Protein AF-A0A8T1EL19-F1 (afdb_monomer_lite)

Organism: NCBI:txid29920

Sequence (335 aa):
MSQREFERKMEEHIEEMRVTQTIAYFSRTVELCFTDCVHAFRSKKLDDKETSCVNNCAEKFLRHTMRSSETEGLLQEVRERWQEGWDVIAEVHNAQFPGHKRSAGSLKRKFAKLYRTKIDSTTKEKHARAAALAKKVREEMRGQRRGLAASARALGEDLVSDADPGVSVHEVHADLNDVEMITAQPGTHPQTLPEATVTASEHELRQTLTQSVPMTQDTSDAWQAAIGRWPVASEPLRRMRAQIESGDATSSQDLAQTVLLVLLESQHQRDLERDQEREERRLERQRWQEEMREQRRRHEQERMEDRRRNEQFMQVMTTLVAQIAAGQQQRVGLN

Radius of gyration: 36.52 Å; chains: 1; bounding box: 78×73×123 Å

Structure (mmCIF, N/CA/C/O backbone):
data_AF-A0A8T1EL19-F1
#
_entry.id   AF-A0A8T1EL19-F1
#
loop_
_atom_site.group_PDB
_atom_site.id
_atom_site.type_symbol
_atom_site.label_atom_id
_atom_site.label_alt_id
_atom_site.label_comp_id
_atom_site.label_asym_id
_atom_site.label_entity_id
_atom_site.label_seq_id
_atom_site.pdbx_PDB_ins_code
_atom_site.Cartn_x
_atom_site.Cartn_y
_atom_site.Cartn_z
_atom_site.occupancy
_atom_site.B_iso_or_equiv
_atom_site.auth_seq_id
_atom_site.auth_comp_id
_atom_site.auth_asym_id
_atom_site.auth_atom_id
_atom_site.pdbx_PDB_model_num
ATOM 1 N N . MET A 1 1 ? 29.966 -0.059 5.834 1.00 53.53 1 MET A N 1
ATOM 2 C CA . MET A 1 1 ? 28.897 -0.374 6.803 1.00 53.53 1 MET A CA 1
ATOM 3 C C . MET A 1 1 ? 29.133 -1.776 7.313 1.00 53.53 1 MET A C 1
ATOM 5 O O . MET A 1 1 ? 29.288 -2.678 6.498 1.00 53.53 1 MET A O 1
ATOM 9 N N . SER A 1 2 ? 29.227 -1.944 8.628 1.00 77.00 2 SER A N 1
ATOM 10 C CA . SER A 1 2 ? 29.331 -3.265 9.255 1.00 77.00 2 SER A CA 1
ATOM 11 C C . SER A 1 2 ? 27.973 -3.976 9.204 1.00 77.00 2 SER A C 1
ATOM 13 O O . SER A 1 2 ? 26.937 -3.321 9.310 1.00 77.00 2 SER A O 1
ATOM 15 N N . GLN A 1 3 ? 27.951 -5.304 9.070 1.00 71.44 3 GLN A N 1
ATOM 16 C CA . GLN A 1 3 ? 26.722 -6.116 9.032 1.00 71.44 3 GLN A CA 1
ATOM 17 C C . GLN A 1 3 ? 25.786 -5.820 10.222 1.00 71.44 3 GLN A C 1
ATOM 19 O O . GLN A 1 3 ? 24.577 -5.708 10.052 1.00 71.44 3 GLN A O 1
ATOM 24 N N . ARG A 1 4 ? 26.361 -5.535 11.397 1.00 78.25 4 ARG A N 1
ATOM 25 C CA . ARG A 1 4 ? 25.627 -5.145 12.614 1.00 78.25 4 ARG A CA 1
ATOM 26 C C . ARG A 1 4 ? 24.976 -3.761 12.534 1.00 78.25 4 ARG A C 1
ATOM 28 O O . ARG A 1 4 ? 23.941 -3.528 13.147 1.00 78.25 4 ARG A O 1
ATOM 35 N N . GLU A 1 5 ? 25.587 -2.820 11.813 1.00 77.69 5 GLU A N 1
ATOM 36 C CA . GLU A 1 5 ? 25.000 -1.489 11.599 1.00 77.69 5 GLU A CA 1
ATOM 37 C C . GLU A 1 5 ? 23.813 -1.568 10.639 1.00 77.69 5 GLU A C 1
ATOM 39 O O . GLU A 1 5 ? 22.839 -0.844 10.816 1.00 77.69 5 GLU A O 1
ATOM 44 N N . PHE A 1 6 ? 23.886 -2.456 9.642 1.00 78.56 6 PHE A N 1
ATOM 45 C CA . PHE A 1 6 ? 22.776 -2.728 8.734 1.00 78.56 6 PHE A CA 1
ATOM 46 C C . PHE A 1 6 ? 21.606 -3.395 9.465 1.00 78.56 6 PHE A C 1
ATOM 48 O O . PHE A 1 6 ? 20.481 -2.926 9.339 1.00 78.56 6 PHE A O 1
ATOM 55 N N . GLU A 1 7 ? 21.871 -4.418 10.284 1.00 71.44 7 GLU A N 1
ATOM 56 C CA . GLU A 1 7 ? 20.851 -5.090 11.104 1.00 71.44 7 GLU A CA 1
ATOM 57 C C . GLU A 1 7 ? 20.141 -4.114 12.049 1.00 71.44 7 GLU A C 1
ATOM 59 O O . GLU A 1 7 ? 18.915 -4.065 12.060 1.00 71.44 7 GLU A O 1
ATOM 64 N N . ARG A 1 8 ? 20.893 -3.263 12.761 1.00 78.81 8 ARG A N 1
ATOM 65 C CA . ARG A 1 8 ? 20.311 -2.255 13.659 1.00 78.81 8 ARG A CA 1
ATOM 66 C C . ARG A 1 8 ? 19.452 -1.234 12.911 1.00 78.81 8 ARG A C 1
ATOM 68 O O . ARG A 1 8 ? 18.351 -0.927 13.352 1.00 78.81 8 ARG A O 1
ATOM 75 N N . LYS A 1 9 ? 19.937 -0.717 11.775 1.00 72.50 9 LYS A N 1
ATOM 76 C CA . LYS A 1 9 ? 19.164 0.221 10.941 1.00 72.50 9 LYS A CA 1
ATOM 77 C C . LYS A 1 9 ? 17.909 -0.430 10.364 1.00 72.50 9 LYS A C 1
ATOM 79 O O . LYS A 1 9 ? 16.887 0.230 10.229 1.00 72.50 9 LYS A O 1
ATOM 84 N N . MET A 1 10 ? 17.984 -1.713 10.017 1.00 71.00 10 MET A N 1
ATOM 85 C CA . MET A 1 10 ? 16.838 -2.472 9.529 1.00 71.00 10 MET A CA 1
ATOM 86 C C . MET A 1 10 ? 15.801 -2.683 10.636 1.00 71.00 10 MET A C 1
ATOM 88 O O . MET A 1 10 ? 14.616 -2.501 10.383 1.00 71.00 10 MET A O 1
ATOM 92 N N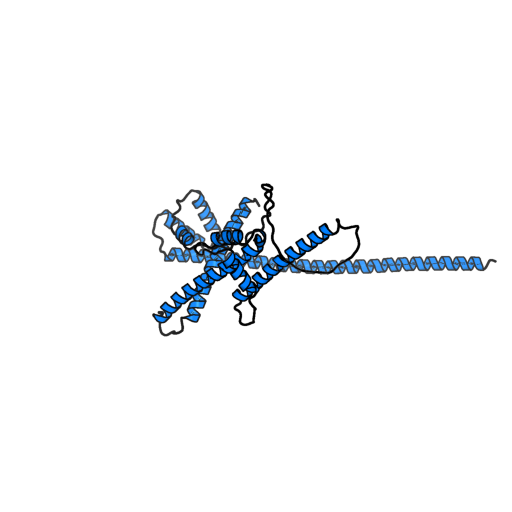 . GLU A 1 11 ? 16.227 -3.011 11.856 1.00 74.56 11 GLU A N 1
ATOM 93 C CA . GLU A 1 11 ? 15.343 -3.150 13.018 1.00 74.56 11 GLU A CA 1
ATOM 94 C C . GLU A 1 11 ? 14.651 -1.825 13.373 1.00 74.56 11 GLU A C 1
ATOM 96 O O . GLU A 1 11 ? 13.431 -1.793 13.529 1.00 74.56 11 GLU A O 1
ATOM 101 N N . GLU A 1 12 ? 15.400 -0.721 13.392 1.00 77.31 12 GLU A N 1
ATOM 102 C CA . GLU A 1 12 ? 14.859 0.627 13.608 1.00 77.31 12 GLU A CA 1
ATOM 103 C C . GLU A 1 12 ? 13.828 1.002 12.532 1.00 77.31 12 GLU A C 1
ATOM 105 O O . GLU A 1 12 ? 12.731 1.461 12.848 1.00 77.31 12 GLU A O 1
ATOM 110 N N . HIS A 1 13 ? 14.131 0.724 11.261 1.00 67.69 13 HIS A N 1
ATOM 111 C CA . HIS A 1 13 ? 13.205 0.966 10.156 1.00 67.69 13 HIS A CA 1
ATOM 112 C C . HIS A 1 13 ? 11.950 0.080 10.236 1.00 67.69 13 HIS A C 1
ATOM 114 O O . HIS A 1 13 ? 10.847 0.526 9.915 1.00 67.69 13 HIS A O 1
ATOM 120 N N . ILE A 1 14 ? 12.080 -1.181 10.664 1.00 67.88 14 ILE A N 1
ATOM 121 C CA . ILE A 1 14 ? 10.927 -2.063 10.892 1.00 67.88 14 ILE A CA 1
ATOM 122 C C . ILE A 1 14 ? 10.039 -1.479 11.993 1.00 67.88 14 ILE A C 1
ATOM 124 O O . ILE A 1 14 ? 8.820 -1.449 11.827 1.00 67.88 14 ILE A O 1
ATOM 128 N N . GLU A 1 15 ? 10.618 -0.977 13.081 1.00 74.88 15 GLU A N 1
ATOM 129 C CA . GLU A 1 15 ? 9.855 -0.383 14.179 1.00 74.88 15 GLU A CA 1
ATOM 130 C C . GLU A 1 15 ? 9.160 0.923 13.768 1.00 74.88 15 GLU A C 1
ATOM 132 O O . GLU A 1 15 ? 7.972 1.114 14.039 1.00 74.88 15 GLU A O 1
ATOM 137 N N . GLU A 1 16 ? 9.834 1.787 13.008 1.00 70.94 16 GLU A N 1
ATOM 138 C CA . GLU A 1 16 ? 9.213 2.987 12.437 1.00 70.94 16 GLU A CA 1
ATOM 139 C C . GLU A 1 16 ? 8.022 2.630 11.529 1.00 70.94 16 GLU A C 1
ATOM 141 O O . GLU A 1 16 ? 6.944 3.238 11.612 1.00 70.94 16 GLU A O 1
ATOM 146 N N . MET A 1 17 ? 8.180 1.594 10.700 1.00 66.62 17 MET A N 1
ATOM 147 C CA . MET A 1 17 ? 7.109 1.083 9.847 1.00 66.62 17 MET A CA 1
ATOM 148 C C . MET A 1 17 ? 5.937 0.528 10.667 1.00 66.62 17 MET A C 1
ATOM 150 O O . MET A 1 17 ? 4.782 0.805 10.327 1.00 66.62 17 MET A O 1
ATOM 154 N N . ARG A 1 18 ? 6.198 -0.189 11.768 1.00 68.50 18 ARG A N 1
ATOM 155 C CA . ARG A 1 18 ? 5.165 -0.693 12.696 1.00 68.50 18 ARG A CA 1
ATOM 156 C C . ARG A 1 18 ? 4.330 0.438 13.286 1.00 68.50 18 ARG A C 1
ATOM 158 O O . ARG A 1 18 ? 3.096 0.382 13.255 1.00 68.50 18 ARG A O 1
ATOM 165 N N . VAL A 1 19 ? 4.990 1.477 13.795 1.00 75.75 19 VAL A N 1
ATOM 166 C CA . VAL A 1 19 ? 4.322 2.643 14.391 1.00 75.75 19 VAL A CA 1
ATOM 167 C C . VAL A 1 19 ? 3.492 3.377 13.340 1.00 75.75 19 VAL A C 1
ATOM 169 O O . VAL A 1 19 ? 2.311 3.654 13.557 1.00 75.75 19 VAL A O 1
ATOM 172 N N . THR A 1 20 ? 4.067 3.622 12.163 1.00 69.31 20 THR A N 1
ATOM 173 C CA . THR A 1 20 ? 3.383 4.321 11.065 1.00 69.31 20 THR A CA 1
ATOM 174 C C . THR A 1 20 ? 2.140 3.567 10.591 1.00 69.31 20 THR A C 1
ATOM 176 O O . THR A 1 20 ? 1.073 4.166 10.430 1.00 69.31 20 THR A O 1
ATOM 179 N N . GLN A 1 21 ? 2.236 2.245 10.419 1.00 69.69 21 GLN A N 1
ATOM 180 C CA . GLN A 1 21 ? 1.089 1.408 10.053 1.00 69.69 21 GLN A CA 1
ATOM 181 C C . GLN A 1 21 ? -0.002 1.426 11.125 1.00 69.69 21 GLN A C 1
ATOM 183 O O . GLN A 1 21 ? -1.189 1.496 10.798 1.00 69.69 21 GLN A O 1
ATOM 188 N N . THR A 1 22 ? 0.391 1.416 12.398 1.00 75.38 22 THR A N 1
ATOM 189 C CA . THR A 1 22 ? -0.533 1.480 13.532 1.00 75.38 22 THR A CA 1
ATOM 190 C C . THR A 1 22 ? -1.299 2.805 13.549 1.00 75.38 22 THR A C 1
ATOM 192 O O . THR A 1 22 ? -2.524 2.807 13.672 1.00 75.38 22 THR A O 1
ATOM 195 N N . ILE A 1 23 ? -0.619 3.935 13.337 1.00 78.12 23 ILE A N 1
ATOM 196 C CA . ILE A 1 23 ? -1.270 5.253 13.256 1.00 78.12 23 ILE A CA 1
ATOM 197 C C . ILE A 1 23 ? -2.250 5.297 12.079 1.00 78.12 23 ILE A C 1
ATOM 199 O O . ILE A 1 23 ? -3.412 5.658 12.263 1.00 78.12 23 ILE A O 1
ATOM 203 N N . ALA A 1 24 ? -1.825 4.863 10.889 1.00 77.31 24 ALA A N 1
ATOM 204 C CA . ALA A 1 24 ? -2.691 4.827 9.710 1.00 77.31 24 ALA A CA 1
ATOM 205 C C . ALA A 1 24 ? -3.932 3.941 9.927 1.00 77.31 24 ALA A C 1
ATOM 207 O O . ALA A 1 24 ? -5.037 4.280 9.491 1.00 77.31 24 ALA A O 1
ATOM 208 N N . TYR A 1 25 ? -3.764 2.821 10.632 1.00 78.94 25 TYR A N 1
ATOM 209 C CA . TYR A 1 25 ? -4.850 1.936 11.032 1.00 78.94 25 TYR A CA 1
ATOM 210 C C . TYR A 1 25 ? -5.866 2.649 11.942 1.00 78.94 25 TYR A C 1
ATOM 212 O O . TYR A 1 25 ? -7.073 2.605 11.669 1.00 78.94 25 TYR A O 1
ATOM 220 N N . PHE A 1 26 ? -5.400 3.346 12.982 1.00 81.75 26 PHE A N 1
ATOM 221 C CA . PHE A 1 26 ? -6.270 4.101 13.886 1.00 81.75 26 PHE A CA 1
ATOM 222 C C . PHE A 1 26 ? -7.005 5.229 13.162 1.00 81.75 26 PHE A C 1
ATOM 224 O O . PHE A 1 26 ? -8.231 5.303 13.254 1.00 81.75 26 PHE A O 1
ATOM 231 N N . SER A 1 27 ? -6.292 6.049 12.383 1.00 85.19 27 SER A N 1
ATOM 232 C CA . SER A 1 27 ? -6.887 7.154 11.621 1.00 85.19 27 SER A CA 1
ATOM 233 C C . SER A 1 27 ? -8.001 6.669 10.698 1.00 85.19 27 SER A C 1
ATOM 235 O O . SER A 1 27 ? -9.097 7.225 10.708 1.00 85.19 27 SER A O 1
ATOM 237 N N . ARG A 1 28 ? -7.767 5.571 9.968 1.00 85.50 28 ARG A N 1
ATOM 238 C CA . ARG A 1 28 ? -8.773 4.997 9.069 1.00 85.50 28 ARG A CA 1
ATOM 239 C C . ARG A 1 28 ? -9.992 4.450 9.808 1.00 85.50 28 ARG A C 1
ATOM 241 O O . ARG A 1 28 ? -11.106 4.551 9.302 1.00 85.50 28 ARG A O 1
ATOM 248 N N . THR A 1 29 ? -9.784 3.838 10.973 1.00 83.25 29 THR A N 1
ATOM 249 C CA . THR A 1 29 ? -10.884 3.314 11.796 1.00 83.25 29 THR A CA 1
ATOM 250 C C . THR A 1 29 ? -11.774 4.454 12.278 1.00 83.25 29 THR A C 1
ATOM 252 O O . THR A 1 29 ? -12.994 4.371 12.164 1.00 83.25 29 THR A O 1
ATOM 255 N N . VAL A 1 30 ? -11.158 5.529 12.780 1.00 91.19 30 VAL A N 1
ATOM 256 C CA . VAL A 1 30 ? -11.869 6.715 13.269 1.00 91.19 30 VAL A CA 1
ATOM 257 C C . VAL A 1 30 ? -12.650 7.378 12.141 1.00 91.19 30 VAL A C 1
ATOM 259 O O . VAL A 1 30 ? -13.836 7.632 12.317 1.00 91.19 30 VAL A O 1
ATOM 262 N N . GLU A 1 31 ? -12.024 7.604 10.983 1.00 92.62 31 GLU A N 1
ATOM 263 C CA . GLU A 1 31 ? -12.684 8.205 9.819 1.00 92.62 31 GLU A CA 1
ATOM 264 C C . GLU A 1 31 ? -13.902 7.383 9.380 1.00 92.62 31 GLU A C 1
ATOM 266 O O . GLU A 1 31 ? -15.009 7.912 9.317 1.00 92.62 31 GLU A O 1
ATOM 271 N N . LEU A 1 32 ? -13.723 6.073 9.167 1.00 90.88 32 LEU A N 1
ATOM 272 C CA . LEU A 1 32 ? -14.801 5.180 8.740 1.00 90.88 32 LEU A CA 1
ATOM 273 C C . LEU A 1 32 ? -15.965 5.181 9.736 1.00 90.88 32 LEU A C 1
ATOM 275 O O . LEU A 1 32 ? -17.116 5.355 9.345 1.00 90.88 32 LEU A O 1
ATOM 279 N N . CYS A 1 33 ? -15.674 4.989 11.024 1.00 91.19 33 CYS A N 1
ATOM 280 C CA . CYS A 1 33 ? -16.724 4.887 12.029 1.00 91.19 33 CYS A CA 1
ATOM 281 C C . CYS A 1 33 ? -17.399 6.227 12.304 1.00 91.19 33 CYS A C 1
ATOM 283 O O . CYS A 1 33 ? -18.589 6.248 12.599 1.00 91.19 33 CYS A O 1
ATOM 285 N N . PHE A 1 34 ? -16.686 7.342 12.172 1.00 95.56 34 PHE A N 1
ATOM 286 C CA . PHE A 1 34 ? -17.301 8.657 12.257 1.00 95.56 34 PHE A CA 1
ATOM 287 C C . PHE A 1 34 ? -18.259 8.893 11.083 1.00 95.56 34 PHE A C 1
ATOM 289 O O . PHE A 1 34 ? -19.414 9.240 11.311 1.00 95.56 34 PHE A O 1
ATOM 296 N N . THR A 1 35 ? -17.822 8.637 9.844 1.00 95.44 35 THR A N 1
ATOM 297 C CA . THR A 1 35 ? -18.654 8.818 8.643 1.00 95.44 35 THR A CA 1
ATOM 298 C C . THR A 1 35 ? -19.889 7.919 8.636 1.00 95.44 35 THR A C 1
ATOM 300 O O . THR A 1 35 ? -20.957 8.378 8.239 1.00 95.44 35 THR A O 1
ATOM 303 N N . ASP A 1 36 ? -19.764 6.668 9.086 1.00 94.94 36 ASP A N 1
ATOM 304 C CA . ASP A 1 36 ? -20.853 5.685 9.031 1.00 94.94 36 ASP A CA 1
ATOM 305 C C . ASP A 1 36 ? -21.828 5.768 10.218 1.00 94.94 36 ASP A C 1
ATOM 307 O O . ASP A 1 36 ? -22.955 5.289 10.100 1.00 94.94 36 ASP A O 1
ATOM 311 N N . CYS A 1 37 ? -21.412 6.321 11.365 1.00 95.69 37 CYS A N 1
ATOM 312 C CA . CYS A 1 37 ? -22.218 6.293 12.591 1.00 95.69 37 CYS A CA 1
ATOM 313 C C . CYS A 1 37 ? -22.619 7.664 13.138 1.00 95.69 37 CYS A C 1
ATOM 315 O O . CYS A 1 37 ? -23.606 7.728 13.871 1.00 95.69 37 CYS A O 1
ATOM 317 N N . VAL A 1 38 ? -21.873 8.735 12.848 1.00 95.00 38 VAL A N 1
ATOM 318 C CA . VAL A 1 38 ? -22.147 10.070 13.395 1.00 95.00 38 VAL A CA 1
ATOM 319 C C . VAL A 1 38 ? -22.841 10.908 12.334 1.00 95.00 38 VAL A C 1
ATOM 321 O O . VAL A 1 38 ? -22.249 11.322 11.337 1.00 95.00 38 VAL A O 1
ATOM 324 N N . HIS A 1 39 ? -24.129 11.156 12.549 1.00 92.31 39 HIS A N 1
ATOM 325 C CA . HIS A 1 39 ? -24.964 11.885 11.593 1.00 92.31 39 HIS A CA 1
ATOM 326 C C . HIS A 1 39 ? -25.692 13.071 12.236 1.00 92.31 39 HIS A C 1
ATOM 328 O O . HIS A 1 39 ? -26.146 13.970 11.522 1.00 92.31 39 HIS A O 1
ATOM 334 N N . ALA A 1 40 ? -25.824 13.099 13.569 1.00 88.88 40 ALA A N 1
ATOM 335 C CA . ALA A 1 40 ? -26.616 14.097 14.276 1.00 88.88 40 ALA A CA 1
ATOM 336 C C . ALA A 1 40 ? -25.741 15.141 14.990 1.00 88.88 40 ALA A C 1
ATOM 338 O O . ALA A 1 40 ? -25.346 14.990 16.139 1.00 88.88 40 ALA A O 1
ATOM 339 N N . PHE A 1 41 ? -25.537 16.297 14.358 1.00 91.88 41 PHE A N 1
ATOM 340 C CA . PHE A 1 41 ? -24.759 17.407 14.933 1.00 91.88 41 PHE A CA 1
ATOM 341 C C . PHE A 1 41 ? -25.591 18.322 15.845 1.00 91.88 41 PHE A C 1
ATOM 343 O O . PHE A 1 41 ? -25.585 19.544 15.703 1.00 91.88 41 PHE A O 1
ATOM 350 N N . ARG A 1 42 ? -26.366 17.736 16.765 1.00 91.12 42 ARG A N 1
ATOM 351 C CA . ARG A 1 42 ? -27.236 18.488 17.694 1.00 91.12 42 ARG A CA 1
ATOM 352 C C . ARG A 1 42 ? -26.567 18.785 19.034 1.00 91.12 42 ARG A C 1
ATOM 354 O O . ARG A 1 42 ? -27.002 19.686 19.745 1.00 91.12 42 ARG A O 1
ATOM 361 N N . SER A 1 43 ? -25.528 18.034 19.387 1.00 91.12 43 SER A N 1
ATOM 362 C CA . SER A 1 43 ? -24.847 18.125 20.675 1.00 91.12 43 SER A CA 1
ATOM 363 C C . SER A 1 43 ? -23.337 17.909 20.508 1.00 91.12 43 SER A C 1
ATOM 365 O O . SER A 1 43 ? -22.881 17.386 19.496 1.00 91.12 43 SER A O 1
ATOM 367 N N . LYS A 1 44 ? -22.545 18.332 21.503 1.00 92.44 44 LYS A N 1
ATOM 368 C CA . LYS A 1 44 ? -21.090 18.074 21.553 1.00 92.44 44 LYS A CA 1
ATOM 369 C C . LYS A 1 44 ? -20.746 16.660 22.046 1.00 92.44 44 LYS A C 1
ATOM 371 O O . LYS A 1 44 ? -19.571 16.326 22.157 1.00 92.44 44 LYS A O 1
ATOM 376 N N . LYS A 1 45 ? -21.752 15.869 22.417 1.00 91.88 45 LYS A N 1
ATOM 377 C CA . LYS A 1 45 ? -21.629 14.490 22.892 1.00 91.88 45 LYS A CA 1
ATOM 378 C C . LYS A 1 45 ? -22.311 13.561 21.893 1.00 91.88 45 LYS A C 1
ATOM 380 O O . LYS A 1 45 ? -23.293 13.954 21.267 1.00 91.88 45 LYS A O 1
ATOM 385 N N . LEU A 1 46 ? -21.790 12.346 21.780 1.00 90.94 46 LEU A N 1
ATOM 386 C CA . LEU A 1 46 ? -22.435 11.293 21.006 1.00 90.94 46 LEU A CA 1
ATOM 387 C C . LEU A 1 46 ? -23.688 10.815 21.735 1.00 90.94 46 LEU A C 1
ATOM 389 O O . LEU A 1 46 ? -23.671 10.658 22.959 1.00 90.94 46 LEU A O 1
ATOM 393 N N . ASP A 1 47 ? -24.745 10.551 20.975 1.00 92.88 47 ASP A N 1
ATOM 394 C CA . ASP A 1 47 ? -25.928 9.877 21.505 1.00 92.88 47 ASP A CA 1
ATOM 395 C C . ASP A 1 47 ? -25.614 8.393 21.791 1.00 92.88 47 ASP A C 1
ATOM 397 O O . ASP A 1 47 ? -24.691 7.805 21.216 1.00 92.88 47 ASP A O 1
ATOM 401 N N . ASP A 1 48 ? -26.412 7.731 22.634 1.00 95.19 48 ASP A N 1
ATOM 402 C CA . ASP A 1 48 ? -26.210 6.308 22.973 1.00 95.19 48 ASP A CA 1
ATOM 403 C C . ASP A 1 48 ? -26.232 5.398 21.731 1.00 95.19 48 ASP A C 1
ATOM 405 O O . ASP A 1 48 ? -25.489 4.417 21.636 1.00 95.19 48 ASP A O 1
ATOM 409 N N . LYS A 1 49 ? -27.058 5.750 20.736 1.00 94.38 49 LYS A N 1
ATOM 410 C CA . LYS A 1 49 ? -27.141 5.035 19.453 1.00 94.38 49 LYS A CA 1
ATOM 411 C C . LYS A 1 49 ? -25.865 5.190 18.627 1.00 94.38 49 LYS A C 1
ATOM 413 O O . LYS A 1 49 ? -25.375 4.198 18.090 1.00 94.38 49 LYS A O 1
ATOM 418 N N . GLU A 1 50 ? -25.325 6.406 18.545 1.00 93.88 50 GLU A N 1
ATOM 419 C CA . GLU A 1 50 ? -24.074 6.686 17.830 1.00 93.88 50 GLU A CA 1
ATOM 420 C C . GLU A 1 50 ? -22.902 5.990 18.534 1.00 93.88 50 GLU A C 1
ATOM 422 O O . GLU A 1 50 ? -22.106 5.317 17.885 1.00 93.88 50 GLU A O 1
ATOM 427 N N . THR A 1 51 ? -22.865 6.033 19.870 1.00 94.69 51 THR A N 1
ATOM 428 C CA . THR A 1 51 ? -21.860 5.338 20.691 1.00 94.69 51 THR A CA 1
ATOM 429 C C . THR A 1 51 ? -21.880 3.824 20.454 1.00 94.69 51 THR A C 1
ATOM 431 O O . THR A 1 51 ? -20.839 3.213 20.203 1.00 94.69 51 THR A O 1
ATOM 434 N N . SER A 1 52 ? -23.063 3.199 20.473 1.00 96.56 52 SER A N 1
ATOM 435 C CA . SER A 1 52 ? -23.205 1.769 20.167 1.00 96.56 52 SER A CA 1
ATOM 436 C C . SER A 1 52 ? -22.782 1.439 18.728 1.00 96.56 52 SER A C 1
ATOM 438 O O . SER A 1 52 ? -22.091 0.443 18.500 1.00 96.56 52 SER A O 1
ATOM 440 N N . CYS A 1 53 ? -23.135 2.288 17.756 1.00 96.56 53 CYS A N 1
ATOM 441 C CA . CYS A 1 53 ? -22.725 2.118 16.362 1.00 96.56 53 CYS A CA 1
ATOM 442 C C . CYS A 1 53 ? -21.201 2.182 16.201 1.00 96.56 53 CYS A C 1
ATOM 444 O O . CYS A 1 53 ? -20.627 1.280 15.589 1.00 96.56 53 CYS A O 1
ATOM 446 N N . VAL A 1 54 ? -20.535 3.183 16.789 1.00 95.44 54 VAL A N 1
ATOM 447 C CA . VAL A 1 54 ? -19.073 3.350 16.713 1.00 95.44 54 VAL A CA 1
ATOM 448 C C . VAL A 1 54 ? -18.350 2.135 17.301 1.00 95.44 54 VAL A C 1
ATOM 450 O O . VAL A 1 54 ? -17.427 1.619 16.670 1.00 95.44 54 VAL A O 1
ATOM 453 N N . ASN A 1 55 ? -18.811 1.612 18.442 1.00 92.56 55 ASN A N 1
ATOM 454 C CA . ASN A 1 55 ? -18.243 0.402 19.048 1.00 92.56 55 ASN A CA 1
ATOM 455 C C . ASN A 1 55 ? -18.361 -0.820 18.121 1.00 92.56 55 ASN A C 1
ATOM 457 O O . ASN A 1 55 ? -17.374 -1.510 17.859 1.00 92.56 55 ASN A O 1
ATOM 461 N N . ASN A 1 56 ? -19.550 -1.051 17.556 1.00 94.44 56 ASN A N 1
ATOM 462 C CA . ASN A 1 56 ? -19.779 -2.149 16.615 1.00 94.44 56 ASN A CA 1
ATOM 463 C C . ASN A 1 56 ? -18.982 -1.973 15.311 1.00 94.44 56 ASN A C 1
ATOM 465 O O . ASN A 1 56 ? -18.499 -2.950 14.733 1.00 94.44 56 ASN A O 1
ATOM 469 N N . CYS A 1 57 ? -18.836 -0.734 14.836 1.00 91.81 57 CYS A N 1
ATOM 470 C CA . CYS A 1 57 ? -18.034 -0.402 13.665 1.00 91.81 57 CYS A CA 1
ATOM 471 C C . CYS A 1 57 ? -16.558 -0.740 13.892 1.00 91.81 57 CYS A C 1
ATOM 473 O O . CYS A 1 57 ? -15.971 -1.459 13.078 1.00 91.81 57 CYS A O 1
ATOM 475 N N . ALA A 1 58 ? -15.983 -0.300 15.014 1.00 89.06 58 ALA A N 1
ATOM 476 C CA . ALA A 1 58 ? -14.593 -0.568 15.363 1.00 89.06 58 ALA A CA 1
ATOM 477 C C . ALA A 1 58 ? -14.323 -2.078 15.475 1.00 89.06 58 ALA A C 1
ATOM 479 O O . ALA A 1 58 ? -13.375 -2.589 14.874 1.00 89.06 58 ALA A O 1
ATOM 480 N N . GLU A 1 59 ? -15.203 -2.823 16.152 1.00 88.25 59 GLU A N 1
ATOM 481 C CA . GLU A 1 59 ? -15.089 -4.280 16.262 1.00 88.25 59 GLU A CA 1
ATOM 482 C C . GLU A 1 59 ? -15.169 -4.966 14.886 1.00 88.25 59 GLU A C 1
ATOM 484 O O . GLU A 1 59 ? -14.367 -5.847 14.552 1.00 88.25 59 GLU A O 1
ATOM 489 N N . LYS A 1 60 ? -16.119 -4.550 14.042 1.00 89.56 60 LYS A N 1
ATOM 490 C CA . LYS A 1 60 ? -16.280 -5.093 12.689 1.00 89.56 60 LYS A CA 1
ATOM 491 C C . LYS A 1 60 ? -15.065 -4.790 11.814 1.00 89.56 60 LYS A C 1
ATOM 493 O O . LYS A 1 60 ? -14.645 -5.663 11.048 1.00 89.56 60 LYS A O 1
ATOM 498 N N . PHE A 1 61 ? -14.494 -3.593 11.932 1.00 85.75 61 PHE A N 1
ATOM 499 C CA . PHE A 1 61 ? -13.295 -3.186 11.208 1.00 85.75 61 PHE A CA 1
ATOM 500 C C . PHE A 1 61 ? -12.072 -4.012 11.626 1.00 85.75 61 PHE A C 1
ATOM 502 O O . PHE A 1 61 ? -11.388 -4.559 10.755 1.00 85.75 61 PHE A O 1
ATOM 509 N N . LEU A 1 62 ? -11.861 -4.205 12.933 1.00 84.62 62 LEU A N 1
ATOM 510 C CA . LEU A 1 62 ? -10.821 -5.080 13.489 1.00 84.62 62 LEU A CA 1
ATOM 511 C C . LEU A 1 62 ? -10.941 -6.505 12.932 1.00 84.62 62 LEU A C 1
ATOM 513 O O . LEU A 1 62 ? -10.010 -7.034 12.320 1.00 84.62 62 LEU A O 1
ATOM 517 N N . ARG A 1 63 ? -12.126 -7.116 13.062 1.00 84.62 63 ARG A N 1
ATOM 518 C CA . ARG A 1 63 ? -12.389 -8.480 12.569 1.00 84.62 63 ARG A CA 1
ATOM 519 C C . ARG A 1 63 ? -12.190 -8.600 11.059 1.00 84.62 63 ARG A C 1
ATOM 521 O O . ARG A 1 63 ? -11.706 -9.627 10.581 1.00 84.62 63 ARG A O 1
ATOM 528 N N . HIS A 1 64 ? -12.573 -7.583 10.290 1.00 82.50 64 HIS A N 1
ATOM 529 C CA . HIS A 1 64 ? -12.376 -7.571 8.842 1.00 82.50 64 HIS A CA 1
ATOM 530 C C . HIS A 1 64 ? -10.895 -7.466 8.458 1.00 82.50 64 HIS A C 1
ATOM 532 O O . HIS A 1 64 ? -10.450 -8.171 7.549 1.00 82.50 64 HIS A O 1
ATOM 538 N N . THR A 1 65 ? -10.133 -6.630 9.162 1.00 82.06 65 THR A N 1
ATOM 539 C CA . THR A 1 65 ? -8.697 -6.445 8.928 1.00 82.06 65 THR A CA 1
ATOM 540 C C . THR A 1 65 ? -7.928 -7.728 9.230 1.00 82.06 65 THR A C 1
ATOM 542 O O . THR A 1 65 ? -7.205 -8.199 8.357 1.00 82.06 65 THR A O 1
ATOM 545 N N . MET A 1 66 ? -8.199 -8.385 10.365 1.00 83.56 66 MET A N 1
ATOM 546 C CA . MET A 1 66 ? -7.589 -9.683 10.705 1.00 83.56 66 MET A CA 1
ATOM 547 C C . MET A 1 66 ? -7.898 -10.784 9.680 1.00 83.56 66 MET A C 1
ATOM 549 O O . MET A 1 66 ? -7.045 -11.588 9.323 1.00 83.56 66 MET A O 1
ATOM 553 N N . ARG A 1 67 ? -9.130 -10.837 9.158 1.00 83.06 67 ARG A N 1
ATOM 554 C CA . ARG A 1 67 ? -9.487 -11.815 8.111 1.00 83.06 67 ARG A CA 1
ATOM 555 C C . ARG A 1 67 ? -8.783 -11.533 6.786 1.00 83.06 67 ARG A C 1
ATOM 557 O O . ARG A 1 67 ? -8.551 -12.461 6.007 1.00 83.06 67 ARG A O 1
ATOM 564 N N . SER A 1 68 ? -8.514 -10.260 6.507 1.00 82.94 68 SER A N 1
ATOM 565 C CA . SER A 1 68 ? -7.797 -9.840 5.305 1.00 82.94 68 SER A CA 1
ATOM 566 C C . SER A 1 68 ? -6.323 -10.223 5.416 1.00 82.94 68 SER A C 1
ATOM 568 O O . SER A 1 68 ? -5.839 -10.904 4.517 1.00 82.94 68 SER A O 1
ATOM 570 N N . SER A 1 69 ? -5.674 -9.943 6.553 1.00 84.25 69 SER A N 1
ATOM 571 C CA . SER A 1 69 ? -4.285 -10.353 6.802 1.00 84.25 69 SER A CA 1
ATOM 572 C C . SER A 1 69 ? -4.115 -11.875 6.815 1.00 84.25 69 SER A C 1
ATOM 574 O O . SER A 1 69 ? -3.222 -12.381 6.149 1.00 84.25 69 SER A O 1
ATOM 576 N N . GLU A 1 70 ? -5.028 -12.638 7.436 1.00 87.69 70 GLU A N 1
ATOM 577 C CA . GLU A 1 70 ? -5.022 -14.116 7.369 1.00 87.69 70 GLU A CA 1
ATOM 578 C C . GLU A 1 70 ? -5.129 -14.616 5.914 1.00 87.69 70 GLU A C 1
ATOM 580 O O . GLU A 1 70 ? -4.650 -15.689 5.551 1.00 87.69 70 GLU A O 1
ATOM 585 N N . THR A 1 71 ? -5.830 -13.878 5.053 1.00 88.56 71 THR A N 1
ATOM 586 C CA . THR A 1 71 ? -5.983 -14.255 3.644 1.00 88.56 71 THR A CA 1
ATOM 587 C C . THR A 1 71 ? -4.742 -13.923 2.830 1.00 88.56 71 THR A C 1
ATOM 589 O O . THR A 1 71 ? -4.350 -14.737 2.002 1.00 88.56 71 THR A O 1
ATOM 592 N N . GLU A 1 72 ? -4.135 -12.766 3.064 1.00 84.25 72 GLU A N 1
ATOM 593 C CA . GLU A 1 72 ? -2.887 -12.355 2.420 1.00 84.25 72 GLU A CA 1
ATOM 594 C C . GLU A 1 72 ? -1.725 -13.263 2.846 1.00 84.25 72 GLU A C 1
ATOM 596 O O . GLU A 1 72 ? -1.053 -13.808 1.973 1.00 84.25 72 GLU A O 1
ATOM 601 N N . GLY A 1 73 ? -1.588 -13.551 4.146 1.00 88.06 73 GLY A N 1
ATOM 602 C CA . GLY A 1 73 ? -0.593 -14.491 4.674 1.00 88.06 73 GLY A CA 1
ATOM 603 C C . GLY A 1 73 ? -0.732 -15.892 4.077 1.00 88.06 73 GLY A C 1
ATOM 604 O O . GLY A 1 73 ? 0.243 -16.456 3.592 1.00 88.06 73 GLY A O 1
ATOM 605 N N . LEU A 1 74 ? -1.962 -16.415 3.965 1.00 91.31 74 LEU A N 1
ATOM 606 C CA . LEU A 1 74 ? -2.196 -17.687 3.269 1.00 91.31 74 LEU A CA 1
ATOM 607 C C . LEU A 1 74 ? -1.692 -17.660 1.817 1.00 91.31 74 LEU A C 1
ATOM 609 O O . LEU A 1 74 ? -1.165 -18.656 1.331 1.00 91.31 74 LEU A O 1
ATOM 613 N N . LEU A 1 75 ? -1.914 -16.566 1.085 1.00 91.56 75 LEU A N 1
ATOM 614 C CA . LEU A 1 75 ? -1.488 -16.478 -0.314 1.00 91.56 75 LEU A CA 1
ATOM 615 C C . LEU A 1 75 ? 0.033 -16.419 -0.441 1.00 91.56 75 LEU A C 1
ATOM 617 O O . LEU A 1 75 ? 0.558 -17.007 -1.387 1.00 91.56 75 LEU A O 1
ATOM 621 N N . GLN A 1 76 ? 0.710 -15.764 0.503 1.00 90.12 76 GLN A N 1
ATOM 622 C CA . GLN A 1 76 ? 2.167 -15.734 0.573 1.00 90.12 76 GLN A CA 1
ATOM 623 C C . GLN A 1 76 ? 2.737 -17.128 0.860 1.00 90.12 76 GLN A C 1
ATOM 625 O O . GLN A 1 76 ? 3.541 -17.625 0.077 1.00 90.12 76 GLN A O 1
ATOM 630 N N . GLU A 1 77 ? 2.225 -17.815 1.884 1.00 90.44 77 GLU A N 1
ATOM 631 C CA . GLU A 1 77 ? 2.644 -19.181 2.229 1.00 90.44 77 GLU A CA 1
ATOM 632 C C . GLU A 1 77 ? 2.440 -20.164 1.075 1.00 90.44 77 GLU A C 1
ATOM 634 O O . GLU A 1 77 ? 3.320 -20.956 0.738 1.00 90.44 77 GLU A O 1
ATOM 639 N N . VAL A 1 78 ? 1.286 -20.096 0.403 1.00 93.44 78 VAL A N 1
ATOM 640 C CA . VAL A 1 78 ? 1.031 -20.941 -0.771 1.00 93.44 78 VAL A CA 1
ATOM 641 C C . VAL A 1 78 ? 2.005 -20.601 -1.898 1.00 93.44 78 VAL A C 1
ATOM 643 O O . VAL A 1 78 ? 2.455 -21.500 -2.599 1.00 93.44 78 VAL A O 1
ATOM 646 N N . ARG A 1 79 ? 2.349 -19.330 -2.101 1.00 91.31 79 ARG A N 1
ATOM 647 C CA . ARG A 1 79 ? 3.287 -18.936 -3.155 1.00 91.31 79 ARG A CA 1
ATOM 648 C C . ARG A 1 79 ? 4.681 -19.515 -2.933 1.00 91.31 79 ARG A C 1
ATOM 650 O O . ARG A 1 79 ? 5.275 -20.012 -3.886 1.00 91.31 79 ARG A O 1
ATOM 657 N N . GLU A 1 80 ? 5.170 -19.468 -1.701 1.00 89.75 80 GLU A N 1
ATOM 658 C CA . GLU A 1 80 ? 6.526 -19.895 -1.349 1.00 89.75 80 GLU A CA 1
ATOM 659 C C . GLU A 1 80 ? 6.643 -21.418 -1.211 1.00 89.75 80 GLU A C 1
ATOM 661 O O . GLU A 1 80 ? 7.631 -22.001 -1.650 1.00 89.75 80 GLU A O 1
ATOM 666 N N . ARG A 1 81 ? 5.620 -22.079 -0.651 1.00 89.38 81 ARG A N 1
AT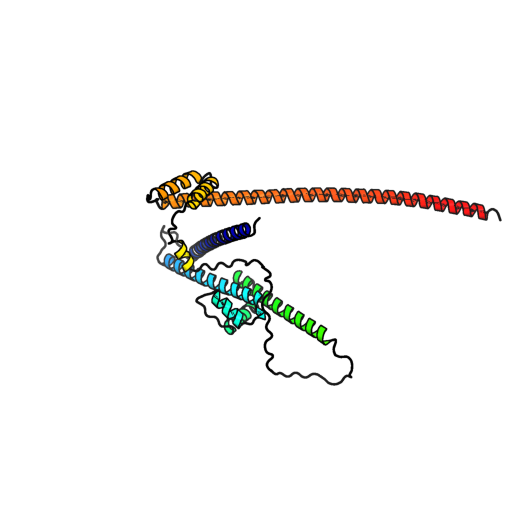OM 667 C CA . ARG A 1 81 ? 5.756 -23.443 -0.103 1.00 89.38 81 ARG A CA 1
ATOM 668 C C . ARG A 1 81 ? 4.760 -24.455 -0.660 1.00 89.38 81 ARG A C 1
ATOM 670 O O . ARG A 1 81 ? 4.613 -25.553 -0.129 1.00 89.38 81 ARG A O 1
ATOM 677 N N . TRP A 1 82 ? 4.081 -24.153 -1.772 1.00 90.00 82 TRP A N 1
ATOM 678 C CA . TRP A 1 82 ? 3.119 -25.090 -2.382 1.00 90.00 82 TRP A CA 1
ATOM 679 C C . TRP A 1 82 ? 3.695 -26.463 -2.756 1.00 90.00 82 TRP A C 1
ATOM 681 O O . TRP A 1 82 ? 2.914 -27.402 -2.930 1.00 90.00 82 TRP A O 1
ATOM 691 N N . GLN A 1 83 ? 5.017 -26.587 -2.914 1.00 88.56 83 GLN A N 1
ATOM 692 C CA . GLN A 1 83 ? 5.690 -27.851 -3.230 1.00 88.56 83 GLN A CA 1
ATOM 693 C C . GLN A 1 83 ? 5.805 -28.782 -2.016 1.00 88.56 83 GLN A C 1
ATOM 695 O O . GLN A 1 83 ? 5.742 -29.994 -2.190 1.00 88.56 83 GLN A O 1
ATOM 700 N N . GLU A 1 84 ? 5.896 -28.227 -0.804 1.00 91.44 84 GLU A N 1
ATOM 701 C CA . GLU A 1 84 ? 6.027 -28.979 0.455 1.00 91.44 84 GLU A CA 1
ATOM 702 C C . GLU A 1 84 ? 4.708 -29.653 0.878 1.00 91.44 84 GLU A C 1
ATOM 704 O O . GLU A 1 84 ? 4.693 -30.559 1.705 1.00 91.44 84 GLU A O 1
ATOM 709 N N . GLY A 1 85 ? 3.585 -29.237 0.284 1.00 92.31 85 GLY A N 1
ATOM 710 C CA . GLY A 1 85 ? 2.262 -29.798 0.544 1.00 92.31 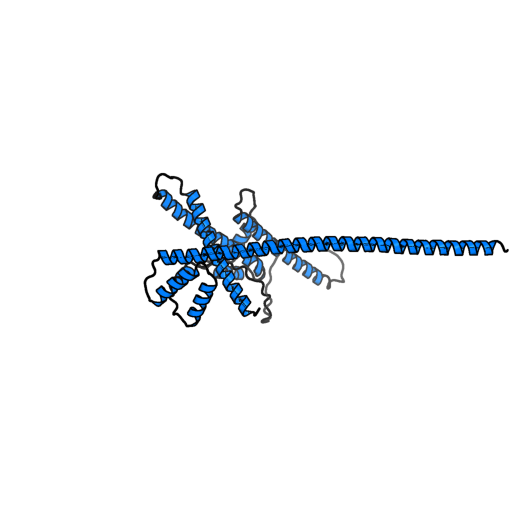85 GLY A CA 1
ATOM 711 C C . GLY A 1 85 ? 1.389 -28.935 1.457 1.00 92.31 85 GLY A C 1
ATOM 712 O O . GLY A 1 85 ? 1.822 -27.982 2.100 1.00 92.31 85 GLY A O 1
ATOM 713 N N . TRP A 1 86 ? 0.091 -29.249 1.484 1.00 93.31 86 TRP A N 1
ATOM 714 C CA . TRP A 1 86 ? -0.899 -28.436 2.202 1.00 93.31 86 TRP A CA 1
ATOM 715 C C . TRP A 1 86 ? -0.871 -28.620 3.722 1.00 93.31 86 TRP A C 1
ATOM 717 O O . TRP A 1 86 ? -1.356 -27.735 4.425 1.00 93.31 86 TRP A O 1
ATOM 727 N N . ASP A 1 87 ? -0.338 -29.734 4.223 1.00 94.44 87 ASP A N 1
ATOM 728 C CA . ASP A 1 87 ? -0.198 -29.981 5.664 1.00 94.44 87 ASP A CA 1
ATOM 729 C C . ASP A 1 87 ? 0.854 -29.054 6.272 1.00 94.44 87 ASP A C 1
ATOM 731 O O . ASP A 1 87 ? 0.589 -28.378 7.263 1.00 94.44 87 ASP A O 1
ATOM 735 N N . VAL A 1 88 ? 1.979 -28.907 5.577 1.00 93.62 88 VAL A N 1
ATOM 736 C CA . VAL A 1 88 ? 3.069 -28.000 5.936 1.00 93.62 88 VAL A CA 1
ATOM 737 C C . VAL A 1 88 ? 2.637 -26.526 5.864 1.00 93.62 88 VAL A C 1
ATOM 739 O O . VAL A 1 88 ? 2.923 -25.737 6.767 1.00 93.62 88 VAL A O 1
ATOM 742 N N . ILE A 1 89 ? 1.869 -26.155 4.831 1.00 92.94 89 ILE A N 1
ATOM 743 C CA . ILE A 1 89 ? 1.244 -24.823 4.744 1.00 92.94 89 ILE A CA 1
ATOM 744 C C . ILE A 1 89 ? 0.279 -24.600 5.913 1.00 92.94 89 ILE A C 1
ATOM 746 O O . ILE A 1 89 ? 0.227 -23.506 6.466 1.00 92.94 89 ILE A O 1
ATOM 750 N N . ALA A 1 90 ? -0.507 -25.609 6.298 1.00 93.81 90 ALA A N 1
ATOM 751 C CA . ALA A 1 90 ? -1.453 -25.477 7.400 1.00 93.81 90 ALA A CA 1
ATOM 752 C C . ALA A 1 90 ? -0.757 -25.316 8.753 1.00 93.81 90 ALA A C 1
ATOM 754 O O . ALA A 1 90 ? -1.219 -24.522 9.571 1.00 93.81 90 ALA A O 1
ATOM 755 N N . GLU A 1 91 ? 0.340 -26.033 8.981 1.00 92.44 91 GLU A N 1
ATOM 756 C CA . GLU A 1 91 ? 1.158 -25.893 10.183 1.00 92.44 91 GLU A CA 1
ATOM 757 C C . GLU A 1 91 ? 1.698 -24.467 10.321 1.00 92.44 91 GLU A C 1
ATOM 759 O O . GLU A 1 91 ? 1.442 -23.807 11.329 1.00 92.44 91 GLU A O 1
ATOM 764 N N . VAL A 1 92 ? 2.344 -23.949 9.274 1.00 90.31 92 VAL A N 1
ATOM 765 C CA . VAL A 1 92 ? 2.931 -22.603 9.311 1.00 90.31 92 VAL A CA 1
ATOM 766 C C . VAL A 1 92 ? 1.869 -21.507 9.338 1.00 90.31 92 VAL A C 1
ATOM 768 O O . VAL A 1 92 ? 1.992 -20.559 10.113 1.00 90.31 92 VAL A O 1
ATOM 771 N N . HIS A 1 93 ? 0.760 -21.674 8.613 1.00 88.19 93 HIS A N 1
ATOM 772 C CA . HIS A 1 93 ? -0.391 -20.771 8.713 1.00 88.19 93 HIS A CA 1
ATOM 773 C C . HIS A 1 93 ? -0.932 -20.703 10.148 1.00 88.19 93 HIS A C 1
ATOM 775 O O . HIS A 1 93 ? -1.215 -19.624 10.663 1.00 88.19 93 HIS A O 1
ATOM 781 N N . ASN A 1 94 ? -1.073 -21.846 10.823 1.00 90.88 94 ASN A N 1
ATOM 782 C CA . ASN A 1 94 ? -1.574 -21.886 12.198 1.00 90.88 94 ASN A CA 1
ATOM 783 C C . ASN A 1 94 ? -0.561 -21.329 13.213 1.00 90.88 94 ASN A C 1
ATOM 785 O O . ASN A 1 94 ? -0.983 -20.804 14.243 1.00 90.88 94 ASN A O 1
ATOM 789 N N . ALA A 1 95 ? 0.743 -21.425 12.929 1.00 89.12 95 ALA A N 1
ATOM 790 C CA . ALA A 1 95 ? 1.791 -20.807 13.739 1.00 89.12 95 ALA A CA 1
ATOM 791 C C . ALA A 1 95 ? 1.762 -19.271 13.641 1.00 89.12 95 ALA A C 1
ATOM 793 O O . ALA A 1 95 ? 1.920 -18.592 14.652 1.00 89.12 95 ALA A O 1
ATOM 794 N N . GLN A 1 96 ? 1.498 -18.726 12.448 1.00 83.50 96 GLN A N 1
ATOM 795 C CA . GLN A 1 96 ? 1.404 -17.277 12.219 1.00 83.50 96 GLN A CA 1
ATOM 796 C C . GLN A 1 96 ? 0.105 -16.658 12.749 1.00 83.50 96 GLN A C 1
ATOM 798 O O . GLN A 1 96 ? 0.093 -15.501 13.163 1.00 83.50 96 GLN A O 1
ATOM 803 N N . PHE A 1 97 ? -0.999 -17.411 12.752 1.00 85.19 97 PHE A N 1
ATOM 804 C CA . PHE A 1 97 ? -2.315 -16.919 13.171 1.00 85.19 97 PHE A CA 1
ATOM 805 C C . PHE A 1 97 ? -2.854 -17.704 14.381 1.00 85.19 97 PHE A C 1
ATOM 807 O O . PHE A 1 97 ? -3.799 -18.497 14.241 1.00 85.19 97 PHE A O 1
ATOM 814 N N . PRO A 1 98 ? -2.301 -17.477 15.593 1.00 74.12 98 PRO A N 1
ATOM 815 C CA . PRO A 1 98 ? -2.764 -18.150 16.800 1.00 74.12 98 PRO A CA 1
ATOM 816 C C . PRO A 1 98 ? -4.248 -17.841 17.057 1.00 74.12 98 PRO A C 1
ATOM 818 O O . PRO A 1 98 ? -4.725 -16.718 16.896 1.00 74.12 98 PRO A O 1
ATOM 821 N N . GLY A 1 99 ? -5.015 -18.871 17.420 1.00 73.81 99 GLY A N 1
ATOM 822 C CA . GLY A 1 99 ? -6.457 -18.773 17.691 1.00 73.81 99 GLY A CA 1
ATOM 823 C C . GLY A 1 99 ? -7.377 -19.253 16.560 1.00 73.81 99 GLY A C 1
ATOM 824 O O . GLY A 1 99 ? -8.550 -19.516 16.819 1.00 73.81 99 GLY A O 1
ATOM 825 N N . HIS A 1 100 ? -6.870 -19.463 15.339 1.00 75.38 100 HIS A N 1
ATOM 826 C CA . HIS A 1 100 ? -7.645 -20.043 14.234 1.00 75.38 100 HIS A CA 1
ATOM 827 C C . HIS A 1 100 ? -7.012 -21.356 13.764 1.00 75.38 100 HIS A C 1
ATOM 829 O O . HIS A 1 100 ? -6.098 -21.354 12.953 1.00 75.38 100 HIS A O 1
ATOM 835 N N . LYS A 1 101 ? -7.523 -22.502 14.230 1.00 84.12 101 LYS A N 1
ATOM 836 C CA . LYS A 1 101 ? -7.034 -23.818 13.783 1.00 84.12 101 LYS A CA 1
ATOM 837 C C . LYS A 1 101 ? -7.609 -24.160 12.408 1.00 84.12 101 LYS A C 1
ATOM 839 O O . LYS A 1 101 ? -8.773 -24.551 12.289 1.00 84.12 101 LYS A O 1
ATOM 844 N N . ARG A 1 102 ? -6.812 -23.998 11.353 1.00 89.62 102 ARG A N 1
ATOM 845 C CA . ARG A 1 102 ? -7.171 -24.366 9.977 1.00 89.62 102 ARG A CA 1
ATOM 846 C C . ARG A 1 102 ? -6.577 -25.725 9.619 1.00 89.62 102 ARG A C 1
ATOM 848 O O . ARG A 1 102 ? -5.438 -26.020 9.954 1.00 89.62 102 ARG A O 1
ATOM 855 N N . SER A 1 103 ? -7.345 -26.545 8.902 1.00 94.75 103 SER A N 1
ATOM 856 C CA . SER A 1 103 ? -6.835 -27.778 8.292 1.00 94.75 103 SER A CA 1
ATOM 857 C C . SER A 1 103 ? -6.346 -27.535 6.864 1.00 94.75 103 SER A C 1
ATOM 859 O O . SER A 1 103 ? -6.867 -26.649 6.172 1.00 94.75 103 SER A O 1
ATOM 861 N N . ALA A 1 104 ? -5.433 -28.383 6.387 1.00 94.56 104 ALA A N 1
ATOM 862 C CA . ALA A 1 104 ? -4.947 -28.404 5.005 1.00 94.56 104 ALA A CA 1
ATOM 863 C C . ALA A 1 104 ? -6.096 -28.349 3.981 1.00 94.56 104 ALA A C 1
ATOM 865 O O . ALA A 1 104 ? -6.135 -27.493 3.093 1.00 94.56 104 ALA A O 1
ATOM 866 N N . GLY A 1 105 ? -7.121 -29.190 4.164 1.00 94.38 105 GLY A N 1
ATOM 867 C CA . GLY A 1 105 ? -8.311 -29.199 3.310 1.00 94.38 105 GLY A CA 1
ATOM 868 C C . GLY A 1 105 ? -9.133 -27.904 3.375 1.00 94.38 105 GLY A C 1
ATOM 869 O O . GLY A 1 105 ? -9.699 -27.469 2.369 1.00 94.38 105 GLY A O 1
ATOM 870 N N . SER A 1 106 ? -9.206 -27.245 4.536 1.00 95.12 106 SER A N 1
ATOM 871 C CA . SER A 1 106 ? -9.875 -25.944 4.670 1.00 95.12 106 SER A CA 1
ATOM 872 C C . SER A 1 106 ? -9.136 -24.843 3.910 1.00 95.12 106 SER A C 1
ATOM 874 O O . SER A 1 106 ? -9.773 -24.086 3.173 1.00 95.12 106 SER A O 1
ATOM 876 N N . LEU A 1 107 ? -7.811 -24.770 4.050 1.00 94.81 107 LEU A N 1
ATOM 877 C CA . LEU A 1 107 ? -6.981 -23.776 3.366 1.00 94.81 107 LEU A CA 1
ATOM 878 C C . LEU A 1 107 ? -6.982 -23.993 1.852 1.00 94.81 107 LEU A C 1
ATOM 880 O O . LEU A 1 107 ? -7.231 -23.049 1.103 1.00 94.81 107 LEU A O 1
ATOM 884 N N . LYS A 1 108 ? -6.863 -25.247 1.402 1.00 95.69 108 LYS A N 1
ATOM 885 C CA . LYS A 1 108 ? -6.971 -25.619 -0.015 1.00 95.69 108 LYS A CA 1
ATOM 886 C C . LYS A 1 108 ? -8.300 -25.173 -0.625 1.00 95.69 108 LYS A C 1
ATOM 888 O O . LYS A 1 108 ? -8.327 -24.617 -1.722 1.00 95.69 108 LYS A O 1
ATOM 893 N N . ARG A 1 109 ? -9.417 -25.362 0.091 1.00 97.00 109 ARG A N 1
ATOM 894 C CA . ARG A 1 109 ? -10.742 -24.878 -0.342 1.00 97.00 109 ARG A CA 1
ATOM 895 C C . ARG A 1 109 ? -10.826 -23.353 -0.357 1.00 97.00 109 ARG A C 1
ATOM 897 O O . ARG A 1 109 ? -11.385 -22.801 -1.304 1.00 97.00 109 ARG A O 1
ATOM 904 N N . LYS A 1 110 ? -10.265 -22.668 0.648 1.00 94.44 110 LYS A N 1
ATOM 905 C CA . LYS A 1 110 ? -10.207 -21.196 0.699 1.00 94.44 110 LYS A CA 1
ATOM 906 C C . LYS A 1 110 ? -9.426 -20.649 -0.499 1.00 94.44 110 LYS A C 1
ATOM 908 O O . LYS A 1 110 ? -9.970 -19.832 -1.237 1.00 94.44 110 LYS A O 1
ATOM 913 N N . PHE A 1 111 ? -8.228 -21.168 -0.761 1.00 96.25 111 PHE A N 1
ATOM 914 C CA . PHE A 1 111 ? -7.428 -20.823 -1.937 1.00 96.25 111 PHE A CA 1
ATOM 915 C C . PHE A 1 111 ? -8.181 -21.100 -3.244 1.00 96.25 111 PHE A C 1
ATOM 917 O O . PHE A 1 111 ? -8.260 -20.233 -4.115 1.00 96.25 111 PHE A O 1
ATOM 924 N N . ALA A 1 112 ? -8.825 -22.270 -3.346 1.00 96.38 112 ALA A N 1
ATOM 925 C CA . ALA A 1 112 ? -9.643 -22.623 -4.501 1.00 96.38 112 ALA A CA 1
ATOM 926 C C . ALA A 1 112 ? -10.779 -21.638 -4.761 1.00 96.38 112 ALA A C 1
ATOM 928 O O . ALA A 1 112 ? -11.031 -21.269 -5.906 1.00 96.38 112 ALA A O 1
ATOM 929 N N . LYS A 1 113 ? -11.445 -21.181 -3.703 1.00 96.69 113 LYS A N 1
ATOM 930 C CA . LYS A 1 113 ? -12.487 -20.163 -3.802 1.00 96.69 113 LYS A CA 1
ATOM 931 C C . LYS A 1 113 ? -11.914 -18.821 -4.268 1.00 96.69 113 LYS A C 1
ATOM 933 O O . LYS A 1 113 ? -12.490 -18.203 -5.159 1.00 96.69 113 LYS A O 1
ATOM 938 N N . LEU A 1 114 ? -10.770 -18.398 -3.726 1.00 95.00 114 LEU A N 1
ATOM 939 C CA . LEU A 1 114 ? -10.134 -17.118 -4.060 1.00 95.00 114 LEU A CA 1
ATOM 940 C C . LEU A 1 114 ? -9.769 -17.020 -5.544 1.00 95.00 114 LEU A C 1
ATOM 942 O O . LEU A 1 114 ? -10.242 -16.106 -6.217 1.00 95.00 114 LEU A O 1
ATOM 946 N N . TYR A 1 115 ? -9.021 -17.981 -6.095 1.00 95.12 115 TYR A N 1
ATOM 947 C CA . TYR A 1 115 ? -8.615 -17.886 -7.505 1.00 95.12 115 TYR A CA 1
ATOM 948 C C . TYR A 1 115 ? -9.788 -18.061 -8.487 1.00 95.12 115 TYR A C 1
ATOM 950 O O . TYR A 1 115 ? -9.705 -17.613 -9.630 1.00 95.12 115 TYR A O 1
ATOM 958 N N . ARG A 1 116 ? -10.892 -18.703 -8.067 1.00 95.56 116 ARG A N 1
ATOM 959 C CA . ARG A 1 116 ? -12.124 -18.847 -8.872 1.00 95.56 116 ARG A CA 1
ATOM 960 C C . ARG A 1 116 ? -13.025 -17.616 -8.818 1.00 95.56 116 ARG A C 1
ATOM 962 O O . ARG A 1 116 ? -13.980 -17.538 -9.586 1.00 95.56 116 ARG A O 1
ATOM 969 N N . THR A 1 117 ? -12.745 -16.669 -7.924 1.00 93.88 117 THR A N 1
ATOM 970 C CA . THR A 1 117 ? -13.568 -15.469 -7.761 1.00 93.88 117 THR A CA 1
ATOM 971 C C . THR A 1 117 ? -13.474 -14.610 -9.029 1.00 93.88 117 THR A C 1
ATOM 973 O O . THR A 1 117 ? -12.381 -14.305 -9.527 1.00 93.88 117 THR A O 1
ATOM 976 N N . LYS A 1 118 ? -14.631 -14.247 -9.593 1.00 92.62 118 LYS A N 1
ATOM 977 C CA . LYS A 1 118 ? -14.721 -13.290 -10.703 1.00 92.62 118 LYS A CA 1
ATOM 978 C C . LYS A 1 118 ? -14.541 -11.887 -10.127 1.00 92.62 118 LYS A C 1
ATOM 980 O O . LYS A 1 118 ? -15.112 -11.587 -9.088 1.00 92.62 118 LYS A O 1
ATOM 985 N N . ILE A 1 119 ? -13.689 -11.091 -10.765 1.00 89.75 119 ILE A N 1
ATOM 986 C CA . ILE A 1 119 ? -13.440 -9.704 -10.368 1.00 89.75 119 ILE A CA 1
ATOM 987 C C . ILE A 1 119 ? -14.278 -8.850 -11.313 1.00 89.75 119 ILE A C 1
ATOM 989 O O . ILE A 1 119 ? -14.065 -8.908 -12.523 1.00 89.75 119 ILE A O 1
ATOM 993 N N . ASP A 1 120 ? -15.240 -8.125 -10.760 1.00 90.69 120 ASP A N 1
ATOM 994 C CA . ASP A 1 120 ? -16.069 -7.147 -11.467 1.00 90.69 120 ASP A CA 1
ATOM 995 C C . ASP A 1 120 ? -15.809 -5.730 -10.923 1.00 90.69 120 ASP A C 1
ATOM 997 O O . ASP A 1 120 ? -15.065 -5.553 -9.956 1.00 90.69 120 ASP A O 1
ATOM 1001 N N . SER A 1 121 ? -16.417 -4.711 -11.535 1.00 85.81 121 SER A N 1
ATOM 1002 C CA . SER A 1 121 ? -16.270 -3.309 -11.113 1.00 85.81 121 SER A CA 1
ATOM 1003 C C . SER A 1 121 ? -16.861 -3.011 -9.729 1.00 85.81 121 SER A C 1
ATOM 1005 O O . SER A 1 121 ? -16.507 -2.006 -9.119 1.00 85.81 121 SER A O 1
ATOM 1007 N N . THR A 1 122 ? -17.746 -3.872 -9.220 1.00 87.31 122 THR A N 1
ATOM 1008 C CA . THR A 1 122 ? -18.388 -3.727 -7.902 1.00 87.31 122 THR A CA 1
ATOM 1009 C C . THR A 1 122 ? -17.593 -4.400 -6.783 1.00 87.31 122 THR A C 1
ATOM 1011 O O . THR A 1 122 ? -17.848 -4.187 -5.594 1.00 87.31 122 THR A O 1
ATOM 1014 N N . THR A 1 123 ? -16.603 -5.216 -7.147 1.00 85.88 123 THR A N 1
ATOM 1015 C CA . THR A 1 123 ? -15.769 -5.953 -6.210 1.00 85.88 123 THR A CA 1
ATOM 1016 C C . THR A 1 123 ? -14.863 -4.979 -5.467 1.00 85.88 123 THR A C 1
ATOM 1018 O O . THR A 1 123 ? -14.057 -4.273 -6.070 1.00 85.88 123 THR A O 1
ATOM 1021 N N . LYS A 1 124 ? -14.948 -4.967 -4.130 1.00 86.38 124 LYS A N 1
ATOM 1022 C CA . LYS A 1 124 ? -14.084 -4.116 -3.299 1.00 86.38 124 LYS A CA 1
ATOM 1023 C C . LYS A 1 124 ? -12.612 -4.367 -3.623 1.00 86.38 124 LYS A C 1
ATOM 1025 O O . LYS A 1 124 ? -12.182 -5.518 -3.704 1.00 86.38 124 LYS A O 1
ATOM 1030 N N . GLU A 1 125 ? -11.835 -3.291 -3.694 1.00 83.19 125 GLU A N 1
ATOM 1031 C CA . GLU A 1 125 ? -10.432 -3.310 -4.116 1.00 83.19 125 GLU A CA 1
ATOM 1032 C C . GLU A 1 125 ? -9.588 -4.372 -3.391 1.00 83.19 125 GLU A C 1
ATOM 1034 O O . GLU A 1 125 ? -8.884 -5.148 -4.030 1.00 83.19 125 GLU A O 1
ATOM 1039 N N . LYS A 1 126 ? -9.714 -4.491 -2.061 1.00 80.19 126 LYS A N 1
ATOM 1040 C CA . LYS A 1 126 ? -8.990 -5.508 -1.273 1.00 80.19 126 LYS A CA 1
ATOM 1041 C C . LYS A 1 126 ? -9.332 -6.946 -1.690 1.00 80.19 126 LYS A C 1
ATOM 1043 O O . LYS A 1 126 ? -8.452 -7.796 -1.785 1.00 80.19 126 LYS A O 1
ATOM 1048 N N . HIS A 1 127 ? -10.603 -7.228 -1.982 1.00 85.56 127 HIS A N 1
ATOM 1049 C CA . HIS A 1 127 ? -11.029 -8.549 -2.454 1.00 85.56 127 HIS A CA 1
ATOM 1050 C C . HIS A 1 127 ? -10.556 -8.818 -3.884 1.00 85.56 127 HIS A C 1
ATOM 1052 O O . HIS A 1 127 ? -10.138 -9.937 -4.184 1.00 85.56 127 HIS A O 1
ATOM 1058 N N . ALA A 1 128 ? -10.561 -7.793 -4.740 1.00 89.25 128 ALA A N 1
ATOM 1059 C CA . ALA A 1 128 ? -10.004 -7.877 -6.085 1.00 89.25 128 ALA A CA 1
ATOM 1060 C C . ALA A 1 128 ? -8.495 -8.174 -6.047 1.00 89.25 128 ALA A C 1
ATOM 1062 O O . ALA A 1 128 ? -8.039 -9.076 -6.748 1.00 89.25 128 ALA A O 1
ATOM 1063 N N . ARG A 1 129 ? -7.740 -7.493 -5.170 1.00 88.19 129 ARG A N 1
ATOM 1064 C CA . ARG A 1 129 ? -6.302 -7.724 -4.944 1.00 88.19 129 ARG A CA 1
ATOM 1065 C C . ARG A 1 129 ? -6.019 -9.160 -4.498 1.00 88.19 129 ARG A C 1
ATOM 1067 O O . ARG A 1 129 ? -5.233 -9.846 -5.148 1.00 88.19 129 ARG A O 1
ATOM 1074 N N . ALA A 1 130 ? -6.711 -9.655 -3.470 1.00 88.12 130 ALA A N 1
ATOM 1075 C CA . ALA A 1 130 ? -6.540 -11.032 -2.997 1.00 88.12 130 ALA A CA 1
ATOM 1076 C C . ALA A 1 130 ? -6.891 -12.077 -4.076 1.00 88.12 130 ALA A C 1
ATOM 1078 O O . ALA A 1 130 ? -6.171 -13.059 -4.259 1.00 88.12 130 ALA A O 1
ATOM 1079 N N . ALA A 1 131 ? -7.971 -11.866 -4.835 1.00 93.56 131 ALA A N 1
ATOM 1080 C CA . ALA A 1 131 ? -8.353 -12.757 -5.931 1.00 93.56 131 ALA A CA 1
ATOM 1081 C C . ALA A 1 131 ? -7.335 -12.735 -7.087 1.00 93.56 131 ALA A C 1
ATOM 1083 O O . ALA A 1 131 ? -7.032 -13.785 -7.657 1.00 93.56 131 ALA A O 1
ATOM 1084 N N . ALA A 1 132 ? -6.792 -11.564 -7.430 1.00 92.25 132 ALA A N 1
ATOM 1085 C CA . ALA A 1 132 ? -5.756 -11.419 -8.449 1.00 92.25 132 ALA A CA 1
ATOM 1086 C C . ALA A 1 132 ? -4.454 -12.117 -8.032 1.00 92.25 132 ALA A C 1
ATOM 1088 O O . ALA A 1 132 ? -3.889 -12.874 -8.823 1.00 92.25 132 ALA A O 1
ATOM 1089 N N . LEU A 1 133 ? -4.029 -11.942 -6.777 1.00 90.44 133 LEU A N 1
ATOM 1090 C CA . LEU A 1 133 ? -2.860 -12.627 -6.231 1.00 90.44 133 LEU A CA 1
ATOM 1091 C C . LEU A 1 133 ? -3.057 -14.150 -6.237 1.00 90.44 133 LEU A C 1
ATOM 1093 O O . LEU A 1 133 ? -2.201 -14.872 -6.734 1.00 90.44 133 LEU A O 1
ATOM 1097 N N . ALA A 1 134 ? -4.220 -14.650 -5.810 1.00 94.69 134 ALA A N 1
ATOM 1098 C CA . ALA A 1 134 ? -4.528 -16.080 -5.863 1.00 94.69 134 ALA A CA 1
ATOM 1099 C C . ALA A 1 134 ? -4.488 -16.654 -7.291 1.00 94.69 134 ALA A C 1
ATOM 1101 O O . ALA A 1 134 ? -4.012 -17.772 -7.503 1.00 94.69 134 ALA A O 1
ATOM 1102 N N . LYS A 1 135 ? -4.969 -15.895 -8.287 1.00 95.50 135 LYS A N 1
ATOM 1103 C CA . LYS A 1 135 ? -4.859 -16.270 -9.707 1.00 95.50 135 LYS A CA 1
ATOM 1104 C C . LYS A 1 135 ? -3.402 -16.322 -10.153 1.00 95.50 135 LYS A C 1
ATOM 1106 O O . LYS A 1 135 ? -3.021 -17.305 -10.779 1.00 95.50 135 LYS A O 1
ATOM 1111 N N . LYS A 1 136 ? -2.594 -15.323 -9.789 1.00 93.50 136 LYS A N 1
ATOM 1112 C CA . LYS A 1 136 ? -1.156 -15.288 -10.091 1.00 93.50 136 LYS A CA 1
ATOM 1113 C C . LYS A 1 136 ? -0.428 -16.497 -9.502 1.00 93.50 136 LYS A C 1
ATOM 1115 O O . LYS A 1 136 ? 0.232 -17.212 -10.245 1.00 93.50 136 LYS A O 1
ATOM 1120 N N . VAL A 1 137 ? -0.627 -16.782 -8.215 1.00 92.88 137 VAL A N 1
ATOM 1121 C CA . VAL A 1 137 ? -0.024 -17.945 -7.540 1.00 92.88 137 VAL A CA 1
ATOM 1122 C C . VAL A 1 137 ? -0.417 -19.248 -8.241 1.00 92.88 137 VAL A C 1
ATOM 1124 O O . VAL A 1 137 ? 0.426 -20.095 -8.516 1.00 92.88 137 VAL A O 1
ATOM 1127 N N . ARG A 1 138 ? -1.688 -19.405 -8.631 1.00 94.00 138 ARG A N 1
ATOM 1128 C CA . ARG A 1 138 ? -2.133 -20.587 -9.387 1.00 94.00 138 ARG A CA 1
ATOM 1129 C C . ARG A 1 138 ? -1.464 -20.714 -10.760 1.00 94.00 138 ARG A C 1
ATOM 1131 O O . ARG A 1 138 ? -1.209 -21.833 -11.207 1.00 94.00 138 ARG A O 1
ATOM 1138 N N . GLU A 1 139 ? -1.234 -19.601 -11.447 1.00 91.19 139 GLU A N 1
ATOM 1139 C CA . GLU A 1 139 ? -0.522 -19.581 -12.726 1.00 91.19 139 GLU A CA 1
ATOM 1140 C C . GLU A 1 139 ? 0.954 -19.964 -12.555 1.00 91.19 139 GLU A C 1
ATOM 1142 O O . GLU A 1 139 ? 1.435 -20.809 -13.309 1.00 91.19 139 GLU A O 1
ATOM 1147 N N . GLU A 1 140 ? 1.630 -19.457 -11.517 1.00 89.00 140 GLU A N 1
ATOM 1148 C CA . GLU A 1 140 ? 2.999 -19.851 -11.141 1.00 89.00 140 GLU A CA 1
ATOM 1149 C C . GLU A 1 140 ? 3.076 -21.372 -10.876 1.00 89.00 140 GLU A C 1
ATOM 1151 O O . GLU A 1 140 ? 3.867 -22.080 -11.506 1.00 89.00 140 GLU A O 1
ATOM 1156 N N . MET A 1 141 ? 2.153 -21.915 -10.068 1.00 88.06 141 MET A N 1
ATOM 1157 C CA . MET A 1 141 ? 2.046 -23.362 -9.813 1.00 88.06 141 MET A CA 1
ATOM 1158 C C . MET A 1 141 ? 1.858 -24.188 -11.099 1.00 88.06 141 MET A C 1
ATOM 1160 O O . MET A 1 141 ? 2.357 -25.312 -11.209 1.00 88.06 141 MET A O 1
ATOM 1164 N N . ARG A 1 142 ? 1.109 -23.668 -12.084 1.00 86.12 142 ARG A N 1
ATOM 1165 C CA . ARG A 1 142 ? 0.870 -24.351 -13.367 1.00 86.12 142 ARG A CA 1
ATOM 1166 C C . ARG A 1 142 ? 2.087 -24.274 -14.286 1.00 86.12 142 ARG A C 1
ATOM 1168 O O . ARG A 1 142 ? 2.401 -25.269 -14.938 1.00 86.12 142 ARG A O 1
ATOM 1175 N N . GLY A 1 143 ? 2.743 -23.118 -14.353 1.00 81.62 143 GLY A N 1
ATOM 1176 C CA . GLY A 1 143 ? 3.937 -22.892 -15.168 1.00 81.62 143 GLY A CA 1
ATOM 1177 C C . GLY A 1 143 ? 5.081 -23.812 -14.759 1.00 81.62 143 GLY A C 1
ATOM 1178 O O . GLY A 1 143 ? 5.673 -24.469 -15.610 1.00 81.62 143 GLY A O 1
ATOM 1179 N N . GLN A 1 144 ? 5.304 -23.970 -13.456 1.00 74.69 144 GLN A N 1
ATOM 1180 C CA . GLN A 1 144 ? 6.371 -24.827 -12.942 1.00 74.69 144 GLN A CA 1
ATOM 1181 C C . GLN A 1 144 ? 6.091 -26.319 -13.159 1.00 74.69 144 GLN A C 1
ATOM 1183 O O . GLN A 1 144 ? 6.992 -27.065 -13.530 1.00 74.69 144 GLN A O 1
ATOM 1188 N N . ARG A 1 145 ? 4.825 -26.756 -13.045 1.00 65.31 145 ARG A N 1
ATOM 1189 C CA . ARG A 1 145 ? 4.419 -28.125 -13.427 1.00 65.31 145 ARG A CA 1
ATOM 1190 C C . ARG A 1 145 ? 4.620 -28.400 -14.917 1.00 65.31 145 ARG A C 1
ATOM 1192 O O . ARG A 1 145 ? 5.008 -29.505 -15.277 1.00 65.31 145 ARG A O 1
ATOM 1199 N N . ARG A 1 146 ? 4.368 -27.413 -15.785 1.00 68.31 146 ARG A N 1
ATOM 1200 C CA . ARG A 1 146 ? 4.639 -27.528 -17.228 1.00 68.31 146 ARG A CA 1
ATOM 1201 C C . ARG A 1 146 ? 6.135 -27.550 -17.530 1.00 68.31 146 ARG A C 1
ATOM 1203 O O . ARG A 1 146 ? 6.533 -28.328 -18.383 1.00 68.31 146 ARG A O 1
ATOM 1210 N N . GLY A 1 147 ? 6.939 -26.762 -16.814 1.00 61.97 147 GLY A N 1
ATOM 1211 C CA . GLY A 1 147 ? 8.401 -26.805 -16.892 1.00 61.97 147 GLY A CA 1
ATOM 1212 C C . GLY A 1 147 ? 8.948 -28.179 -16.511 1.00 61.97 147 GLY A C 1
ATOM 1213 O O . GLY A 1 147 ? 9.659 -28.780 -17.302 1.00 61.97 147 GLY A O 1
ATOM 1214 N N . LEU A 1 148 ? 8.510 -28.735 -15.377 1.00 60.59 148 LEU A N 1
ATOM 1215 C CA . LEU A 1 148 ? 8.885 -30.088 -14.946 1.00 60.59 148 LEU A CA 1
ATOM 1216 C C . LEU A 1 148 ? 8.422 -31.172 -15.932 1.00 60.59 148 LEU A C 1
ATOM 1218 O O . LEU A 1 148 ? 9.179 -32.089 -16.220 1.00 60.59 148 LEU A O 1
ATOM 1222 N N . ALA A 1 149 ? 7.215 -31.060 -16.499 1.00 59.91 149 ALA A N 1
ATOM 1223 C CA . ALA A 1 149 ? 6.729 -31.998 -17.515 1.00 59.91 149 ALA A CA 1
ATOM 1224 C C . ALA A 1 149 ? 7.474 -31.874 -18.860 1.00 59.91 149 ALA A C 1
ATOM 1226 O O . ALA A 1 149 ? 7.631 -32.866 -19.565 1.00 59.91 149 ALA A O 1
ATOM 1227 N N . ALA A 1 150 ? 7.930 -30.673 -19.227 1.00 59.38 150 ALA A N 1
ATOM 1228 C CA . ALA A 1 150 ? 8.758 -30.450 -20.410 1.00 59.38 150 ALA A CA 1
ATOM 1229 C C . ALA A 1 150 ? 10.184 -30.982 -20.201 1.00 59.38 150 ALA A C 1
ATOM 1231 O O . ALA A 1 150 ? 10.704 -31.661 -21.077 1.00 59.38 150 ALA A O 1
ATOM 1232 N N . SER A 1 151 ? 10.774 -30.764 -19.022 1.00 57.28 151 SER A N 1
ATOM 1233 C CA . SER A 1 151 ? 12.055 -31.358 -18.626 1.00 57.28 151 SER A CA 1
ATOM 1234 C C . SER A 1 151 ? 11.984 -32.886 -18.559 1.00 57.28 151 SER A C 1
ATOM 1236 O O . SER A 1 151 ? 12.888 -33.555 -19.039 1.00 57.28 151 SER A O 1
ATOM 1238 N N . ALA A 1 152 ? 10.891 -33.451 -18.038 1.00 57.34 152 ALA A N 1
ATOM 1239 C CA . ALA A 1 152 ? 10.679 -34.898 -18.009 1.00 57.34 152 ALA A CA 1
ATOM 1240 C C . ALA A 1 152 ? 10.502 -35.500 -19.414 1.00 57.34 152 ALA A C 1
ATOM 1242 O O . ALA A 1 152 ? 10.972 -36.605 -19.657 1.00 57.34 152 ALA A O 1
ATOM 1243 N N . ARG A 1 153 ? 9.877 -34.777 -20.358 1.00 57.31 153 ARG A N 1
ATOM 1244 C CA . ARG 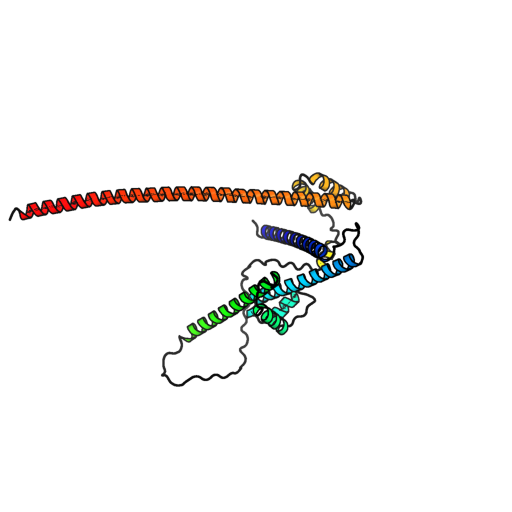A 1 153 ? 9.841 -35.184 -21.775 1.00 57.31 153 ARG A CA 1
ATOM 1245 C C . ARG A 1 153 ? 11.212 -35.090 -22.439 1.00 57.31 153 ARG A C 1
ATOM 1247 O O . ARG A 1 153 ? 11.585 -36.019 -23.134 1.00 57.31 153 ARG A O 1
ATOM 1254 N N . ALA A 1 154 ? 11.977 -34.031 -22.173 1.00 54.50 154 ALA A N 1
ATOM 1255 C CA . ALA A 1 154 ? 13.330 -33.880 -22.709 1.00 54.50 154 ALA A CA 1
ATOM 1256 C C . ALA A 1 154 ? 14.289 -34.980 -22.213 1.00 54.50 154 ALA A C 1
ATOM 1258 O O . ALA A 1 154 ? 15.136 -35.426 -22.970 1.00 54.50 154 ALA A O 1
ATOM 1259 N N . LEU A 1 155 ? 14.124 -35.459 -20.974 1.00 51.50 155 LEU A N 1
ATOM 1260 C CA . LEU A 1 155 ? 14.890 -36.594 -20.436 1.00 51.50 155 LEU A CA 1
ATOM 1261 C C . LEU A 1 155 ? 14.323 -37.967 -20.843 1.00 51.50 155 LEU A C 1
ATOM 1263 O O . LEU A 1 155 ? 15.003 -38.975 -20.689 1.00 51.50 155 LEU A O 1
ATOM 1267 N N . GLY A 1 156 ? 13.083 -38.019 -21.340 1.00 48.34 156 GLY A N 1
ATOM 1268 C CA . GLY A 1 156 ? 12.450 -39.235 -21.858 1.00 48.34 156 GLY A CA 1
ATOM 1269 C C . GLY A 1 156 ? 12.704 -39.483 -23.348 1.00 48.34 156 GLY A C 1
ATOM 1270 O O . GLY A 1 156 ? 12.487 -40.597 -23.816 1.00 48.34 156 GLY A O 1
ATOM 1271 N N . GLU A 1 157 ? 13.172 -38.475 -24.089 1.00 42.84 157 GLU A N 1
ATOM 1272 C CA . GLU A 1 157 ? 13.425 -38.567 -25.535 1.00 42.84 157 GLU A CA 1
ATOM 1273 C C . GLU A 1 157 ? 14.820 -39.140 -25.873 1.00 42.84 157 GLU A C 1
ATOM 1275 O O . GLU A 1 157 ? 15.077 -39.470 -27.024 1.00 42.84 157 GLU A O 1
ATOM 1280 N N . ASP A 1 158 ? 15.676 -39.374 -24.867 1.00 41.00 158 ASP A N 1
ATOM 1281 C CA . ASP A 1 158 ? 17.001 -40.007 -25.018 1.00 41.00 158 ASP A CA 1
ATOM 1282 C C . ASP A 1 158 ? 17.004 -41.539 -24.786 1.00 41.00 158 ASP A C 1
ATOM 1284 O O . ASP A 1 158 ? 18.066 -42.163 -24.779 1.00 41.00 158 ASP A O 1
ATOM 1288 N N . LEU A 1 159 ? 15.839 -42.184 -24.608 1.00 43.25 159 LEU A N 1
ATOM 1289 C CA . LEU A 1 159 ? 15.756 -43.637 -24.351 1.00 43.25 159 LEU A CA 1
ATOM 1290 C C . LEU A 1 159 ? 14.705 -44.411 -25.164 1.00 43.25 159 LEU A C 1
ATOM 1292 O O . LEU A 1 159 ? 14.304 -45.500 -24.755 1.00 43.25 159 LEU A O 1
ATOM 1296 N N . VAL A 1 160 ? 14.295 -43.929 -26.340 1.00 38.31 160 VAL A N 1
ATOM 1297 C CA . VAL A 1 160 ? 13.528 -44.766 -27.284 1.00 38.31 160 VAL A CA 1
ATOM 1298 C C . VAL A 1 160 ? 14.005 -44.541 -28.718 1.00 38.31 160 VAL A C 1
ATOM 1300 O O . VAL A 1 160 ? 13.454 -43.732 -29.458 1.00 38.31 160 VAL A O 1
ATOM 1303 N N . SER A 1 161 ? 15.018 -45.307 -29.119 1.00 38.72 161 SER A N 1
ATOM 1304 C CA . SER A 1 161 ? 15.224 -45.677 -30.519 1.00 38.72 161 SER A CA 1
ATOM 1305 C C . SER A 1 161 ? 15.163 -47.203 -30.610 1.00 38.72 161 SER A C 1
ATOM 1307 O O . SER A 1 161 ? 15.765 -47.885 -29.786 1.00 38.72 161 SER A O 1
ATOM 1309 N N . ASP A 1 162 ? 14.424 -47.683 -31.612 1.00 35.59 162 ASP A N 1
ATOM 1310 C CA . ASP A 1 162 ? 14.113 -49.074 -31.988 1.00 35.59 162 ASP A CA 1
ATOM 1311 C C . ASP A 1 162 ? 12.946 -49.785 -31.270 1.00 35.59 162 ASP A C 1
ATOM 1313 O O . ASP A 1 162 ? 13.136 -50.557 -30.334 1.00 35.59 162 ASP A O 1
ATOM 1317 N N . ALA A 1 163 ? 11.718 -49.583 -31.784 1.00 31.33 163 ALA A N 1
ATOM 1318 C CA . ALA A 1 163 ? 10.947 -50.612 -32.521 1.00 31.33 163 ALA A CA 1
ATOM 1319 C C . ALA A 1 163 ? 9.481 -50.178 -32.820 1.00 31.33 163 ALA A C 1
ATOM 1321 O O . ALA A 1 163 ? 8.712 -49.924 -31.902 1.00 31.33 163 ALA A O 1
ATOM 1322 N N . ASP A 1 164 ? 9.165 -50.117 -34.124 1.00 29.61 164 ASP A N 1
ATOM 1323 C CA . ASP A 1 164 ? 7.911 -50.195 -34.928 1.00 29.61 164 ASP A CA 1
ATOM 1324 C C . ASP A 1 164 ? 6.487 -49.835 -34.383 1.00 29.61 164 ASP A C 1
ATOM 1326 O O . ASP A 1 164 ? 6.163 -50.068 -33.219 1.00 29.61 164 ASP A O 1
ATOM 1330 N N . PRO A 1 165 ? 5.570 -49.301 -35.238 1.00 40.34 165 PRO A N 1
ATOM 1331 C CA . PRO A 1 165 ? 4.335 -48.643 -34.828 1.00 40.34 165 PRO A CA 1
ATOM 1332 C C . PRO A 1 165 ? 3.115 -49.571 -34.844 1.00 40.34 165 PRO A C 1
ATOM 1334 O O . PRO A 1 165 ? 2.849 -50.298 -35.800 1.00 40.34 165 PRO A O 1
ATOM 1337 N N . GLY A 1 166 ? 2.264 -49.441 -33.830 1.00 27.28 166 GLY A N 1
ATOM 1338 C CA . GLY A 1 166 ? 0.938 -50.035 -33.872 1.00 27.28 166 GLY A CA 1
ATOM 1339 C C . GLY A 1 166 ? 0.158 -49.851 -32.581 1.00 27.28 166 GLY A C 1
ATOM 1340 O O . GLY A 1 166 ? 0.570 -50.322 -31.532 1.00 27.28 166 GLY A O 1
ATOM 1341 N N . VAL A 1 167 ? -1.042 -49.291 -32.733 1.00 25.47 16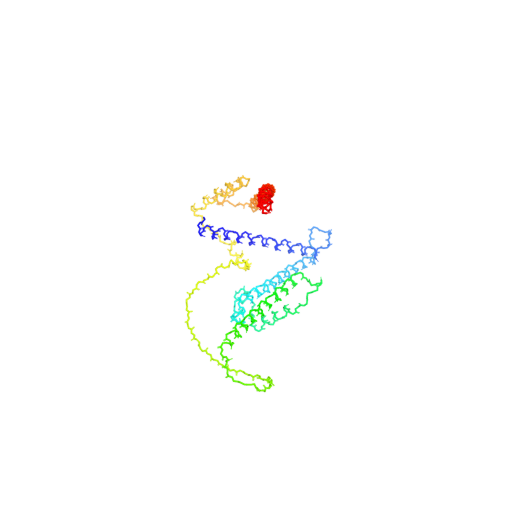7 VAL A N 1
ATOM 1342 C CA . VAL A 1 167 ? -2.193 -49.366 -31.817 1.00 25.47 167 VAL A CA 1
ATOM 1343 C C . VAL A 1 167 ? -2.423 -48.166 -30.883 1.00 25.47 167 VAL A C 1
ATOM 1345 O O . VAL A 1 167 ? -1.556 -47.610 -30.222 1.00 25.47 167 VAL A O 1
ATOM 1348 N N . SER A 1 168 ? -3.689 -47.765 -30.930 1.00 24.55 168 SER A N 1
ATOM 1349 C CA . SER A 1 168 ? -4.381 -46.597 -30.409 1.00 24.55 168 SER A CA 1
ATOM 1350 C C . SER A 1 168 ? -4.578 -46.543 -28.890 1.00 24.55 168 SER A C 1
ATOM 1352 O O . SER A 1 168 ? -4.864 -47.551 -28.255 1.00 24.55 168 SER A O 1
ATOM 1354 N N . VAL A 1 169 ? -4.562 -45.302 -28.391 1.00 33.16 169 VAL A N 1
ATOM 1355 C CA . VAL A 1 169 ? -5.251 -44.700 -27.227 1.00 33.16 169 VAL A CA 1
ATOM 1356 C C . VAL A 1 169 ? -6.195 -45.609 -26.419 1.00 33.16 169 VAL A C 1
ATOM 1358 O O . VAL A 1 169 ? -7.179 -46.086 -26.977 1.00 33.16 169 VAL A O 1
ATOM 1361 N N . HIS A 1 170 ? -5.997 -45.667 -25.090 1.00 24.22 170 HIS A N 1
ATOM 1362 C CA . HIS A 1 170 ? -7.062 -45.645 -24.065 1.00 24.22 170 HIS A CA 1
ATOM 1363 C C . HIS A 1 170 ? -6.524 -45.147 -22.701 1.00 24.22 170 HIS A C 1
ATOM 1365 O O . HIS A 1 170 ? -5.467 -45.576 -22.245 1.00 24.22 170 HIS A O 1
ATOM 1371 N N . GLU A 1 171 ? -7.264 -44.228 -22.065 1.00 33.41 171 GLU A N 1
ATOM 1372 C CA . GLU A 1 171 ? -7.225 -43.930 -20.618 1.00 33.41 171 GLU A CA 1
ATOM 1373 C C . GLU A 1 171 ? -7.441 -45.210 -19.793 1.00 33.41 171 GLU A C 1
ATOM 1375 O O . GLU A 1 171 ? -8.248 -46.005 -20.248 1.00 33.41 171 GLU A O 1
ATOM 1380 N N . VAL A 1 172 ? -6.823 -45.366 -18.601 1.00 24.94 172 VAL A N 1
ATOM 1381 C CA . VAL A 1 172 ? -7.468 -45.566 -17.266 1.00 24.94 172 VAL A CA 1
ATOM 1382 C C . VAL A 1 172 ? -6.410 -45.457 -16.128 1.00 24.94 172 VAL A C 1
ATOM 1384 O O . VAL A 1 172 ? -5.275 -45.894 -16.274 1.00 24.94 172 VAL A O 1
ATOM 1387 N N . HIS A 1 173 ? -6.823 -44.855 -15.003 1.00 27.20 173 HIS A N 1
ATOM 1388 C CA . HIS A 1 173 ? -6.278 -44.833 -13.626 1.00 27.20 173 HIS A CA 1
ATOM 1389 C C . HIS A 1 173 ? -5.431 -46.026 -13.115 1.00 27.20 173 HIS A C 1
ATOM 1391 O O . HIS A 1 173 ? -5.792 -47.168 -13.368 1.00 27.20 173 HIS A O 1
ATOM 1397 N N . ALA A 1 174 ? -4.482 -45.769 -12.194 1.00 26.38 174 ALA A N 1
ATOM 1398 C CA . ALA A 1 174 ? -4.582 -46.034 -10.736 1.00 26.38 174 ALA A CA 1
ATOM 1399 C C . ALA A 1 174 ? -3.204 -45.974 -10.028 1.00 26.38 174 ALA A C 1
ATOM 1401 O O . ALA A 1 174 ? -2.167 -46.088 -10.672 1.00 26.38 174 ALA A O 1
ATOM 1402 N N . ASP A 1 175 ? -3.249 -45.751 -8.710 1.00 26.75 175 ASP A N 1
ATOM 1403 C CA . ASP A 1 175 ? -2.161 -45.699 -7.720 1.00 26.75 175 ASP A CA 1
ATOM 1404 C C . ASP A 1 175 ? -1.056 -46.753 -7.881 1.00 26.75 175 ASP A C 1
ATOM 1406 O O . ASP A 1 175 ? -1.335 -47.866 -8.315 1.00 26.75 175 ASP A O 1
ATOM 1410 N N . LEU A 1 176 ? 0.153 -46.440 -7.391 1.00 29.22 176 LEU A N 1
ATOM 1411 C CA . LEU A 1 176 ? 0.860 -47.267 -6.404 1.00 29.22 176 LEU A CA 1
ATOM 1412 C C . LEU A 1 176 ? 2.072 -46.533 -5.791 1.00 29.22 176 LEU A C 1
ATOM 1414 O O . LEU A 1 176 ? 2.594 -45.556 -6.322 1.00 29.22 176 LEU A O 1
ATOM 1418 N N . ASN A 1 177 ? 2.413 -47.034 -4.613 1.00 26.30 177 ASN A N 1
ATOM 1419 C CA . ASN A 1 177 ? 3.170 -46.497 -3.490 1.00 26.30 177 ASN A CA 1
ATOM 1420 C C . ASN A 1 177 ? 4.712 -46.491 -3.628 1.00 26.30 177 ASN A C 1
ATOM 1422 O O . ASN A 1 177 ? 5.276 -47.209 -4.446 1.00 26.30 177 ASN A O 1
ATOM 1426 N N . ASP A 1 178 ? 5.329 -45.767 -2.683 1.00 25.09 178 ASP A N 1
ATOM 1427 C CA . ASP A 1 178 ? 6.629 -45.994 -2.022 1.00 25.09 178 ASP A CA 1
ATOM 1428 C C . ASP A 1 178 ? 7.940 -45.929 -2.830 1.00 25.09 178 ASP A C 1
ATOM 1430 O O . ASP A 1 178 ? 8.336 -46.875 -3.503 1.00 25.09 178 ASP A O 1
ATOM 1434 N N . VAL A 1 179 ? 8.718 -44.863 -2.580 1.00 27.48 179 VAL A N 1
ATOM 1435 C CA . VAL A 1 179 ? 10.183 -44.967 -2.446 1.00 27.48 179 VAL A CA 1
ATOM 1436 C C . VAL A 1 179 ? 10.640 -44.128 -1.249 1.00 27.48 179 VAL A C 1
ATOM 1438 O O . VAL A 1 179 ? 10.393 -42.924 -1.172 1.00 27.48 179 VAL A O 1
ATOM 1441 N N . GLU A 1 180 ? 11.299 -44.805 -0.312 1.00 24.66 180 GLU A N 1
ATOM 1442 C CA . GLU A 1 180 ? 11.933 -44.274 0.890 1.00 24.66 180 GLU A CA 1
ATOM 1443 C C . GLU A 1 180 ? 13.113 -43.325 0.598 1.00 24.66 180 GLU A C 1
ATOM 1445 O O . GLU A 1 180 ? 13.936 -43.556 -0.283 1.00 24.66 180 GLU A O 1
ATOM 1450 N N . MET A 1 181 ? 13.189 -42.276 1.424 1.00 25.19 181 MET A N 1
ATOM 1451 C CA . MET A 1 181 ? 14.378 -41.738 2.103 1.00 25.19 181 MET A CA 1
ATOM 1452 C C . MET A 1 181 ? 15.751 -41.856 1.415 1.00 25.19 181 MET A C 1
ATOM 1454 O O . MET A 1 181 ? 16.414 -42.887 1.490 1.00 25.19 181 MET A O 1
ATOM 1458 N N . ILE A 1 182 ? 16.294 -40.707 0.991 1.00 25.66 182 ILE A N 1
ATOM 1459 C CA . ILE A 1 182 ? 17.738 -40.448 1.082 1.00 25.66 182 ILE A CA 1
ATOM 1460 C C . ILE A 1 182 ? 17.958 -39.118 1.807 1.00 25.66 182 ILE A C 1
ATOM 1462 O O . ILE A 1 182 ? 17.502 -38.053 1.398 1.00 25.66 182 ILE A O 1
ATOM 1466 N N . THR A 1 183 ? 18.668 -39.227 2.923 1.00 27.11 183 THR A N 1
ATOM 1467 C CA . THR A 1 183 ? 19.196 -38.166 3.778 1.00 27.11 183 THR A CA 1
ATOM 1468 C C . THR A 1 183 ? 20.198 -37.265 3.053 1.00 27.11 183 THR A C 1
ATOM 1470 O O . THR A 1 183 ? 21.198 -37.764 2.540 1.00 27.11 183 THR A O 1
ATOM 1473 N N . ALA A 1 184 ? 20.020 -35.944 3.144 1.00 24.03 184 ALA A N 1
ATOM 1474 C CA . ALA A 1 184 ? 21.111 -34.970 3.052 1.00 24.03 184 ALA A CA 1
ATOM 1475 C C . ALA A 1 184 ? 20.768 -33.702 3.863 1.00 24.03 184 ALA A C 1
ATOM 1477 O O . ALA A 1 184 ? 19.789 -33.016 3.581 1.00 24.03 184 ALA A O 1
ATOM 1478 N N . GLN A 1 185 ? 21.569 -33.417 4.896 1.00 25.44 185 GLN A N 1
ATOM 1479 C CA . GLN A 1 185 ? 21.635 -32.110 5.570 1.00 25.44 185 GLN A CA 1
ATOM 1480 C C . GLN A 1 185 ? 22.649 -31.181 4.840 1.00 25.44 185 GLN A C 1
ATOM 1482 O O . GLN A 1 185 ? 23.194 -31.573 3.810 1.00 25.44 185 GLN A O 1
ATOM 1487 N N . PRO A 1 186 ? 22.986 -29.986 5.367 1.00 31.52 186 PRO A N 1
ATOM 1488 C CA . PRO A 1 186 ? 22.263 -28.742 5.143 1.00 31.52 186 PRO A CA 1
ATOM 1489 C C . PRO A 1 186 ? 23.164 -27.722 4.417 1.00 31.52 186 PRO A C 1
ATOM 1491 O O . PRO A 1 186 ? 24.342 -27.574 4.733 1.00 31.52 186 PRO A O 1
ATOM 1494 N N . GLY A 1 187 ? 22.627 -26.974 3.455 1.00 21.69 187 GLY A N 1
ATOM 1495 C CA . GLY A 1 187 ? 23.441 -26.037 2.684 1.00 21.69 187 GLY A CA 1
ATOM 1496 C C . GLY A 1 187 ? 22.655 -24.856 2.146 1.00 21.69 187 GLY A C 1
ATOM 1497 O O . GLY A 1 187 ? 21.895 -24.993 1.197 1.00 21.69 187 GLY A O 1
ATOM 1498 N N . THR A 1 188 ? 22.942 -23.690 2.728 1.00 24.44 188 THR A N 1
ATOM 1499 C CA . THR A 1 188 ? 22.846 -22.346 2.134 1.00 24.44 188 THR A CA 1
ATOM 1500 C C . THR A 1 188 ? 21.452 -21.805 1.794 1.00 24.44 188 THR A C 1
ATOM 1502 O O . THR A 1 188 ? 20.912 -22.004 0.712 1.00 24.44 188 THR A O 1
ATOM 1505 N N . HIS A 1 189 ? 20.933 -21.000 2.727 1.00 25.14 189 HIS A N 1
ATOM 1506 C CA . HIS A 1 189 ? 19.889 -20.001 2.505 1.00 25.14 189 HIS A CA 1
ATOM 1507 C C . HIS A 1 189 ? 20.272 -19.008 1.392 1.00 25.14 189 HIS A C 1
ATOM 1509 O O . HIS A 1 189 ? 21.312 -18.354 1.504 1.00 25.14 189 HIS A O 1
ATOM 1515 N N . PRO A 1 190 ? 19.396 -18.750 0.410 1.00 25.64 190 PRO A N 1
ATOM 1516 C CA . PRO A 1 190 ? 19.297 -17.443 -0.214 1.00 25.64 190 PRO A CA 1
ATOM 1517 C C . PRO A 1 190 ? 18.431 -16.563 0.697 1.00 25.64 190 PRO A C 1
ATOM 1519 O O . PRO A 1 190 ? 17.225 -16.770 0.821 1.00 25.64 190 PRO A O 1
ATOM 1522 N N . GLN A 1 191 ? 19.058 -15.597 1.372 1.00 28.36 191 GLN A N 1
ATOM 1523 C CA . GLN A 1 191 ? 18.340 -14.519 2.043 1.00 28.36 191 GLN A CA 1
ATOM 1524 C C . GLN A 1 191 ? 17.659 -13.638 0.991 1.00 28.36 191 GLN A C 1
ATOM 1526 O O . GLN A 1 191 ? 18.294 -12.807 0.346 1.00 28.36 191 GLN A O 1
ATOM 1531 N N . THR A 1 192 ? 16.351 -13.806 0.844 1.00 24.70 192 THR A N 1
ATOM 1532 C CA . THR A 1 192 ? 15.460 -12.771 0.323 1.00 24.70 192 THR A CA 1
ATOM 1533 C C . THR A 1 192 ? 14.715 -12.157 1.499 1.00 24.70 192 THR A C 1
ATOM 1535 O O . THR A 1 192 ? 14.051 -12.859 2.257 1.00 24.70 192 THR A O 1
ATOM 1538 N N . LEU A 1 193 ? 14.912 -10.847 1.653 1.00 24.09 193 LEU A N 1
ATOM 1539 C CA . LEU A 1 193 ? 14.307 -9.946 2.634 1.00 24.09 193 LEU A CA 1
ATOM 1540 C C . LEU A 1 193 ? 12.839 -10.301 2.941 1.00 24.09 193 LEU A C 1
ATOM 1542 O O . LEU A 1 193 ? 12.039 -10.363 2.004 1.00 24.09 193 LEU A O 1
ATOM 1546 N N . PRO A 1 194 ? 12.453 -10.470 4.219 1.00 32.94 194 PRO A N 1
ATOM 1547 C CA . PRO A 1 194 ? 11.055 -10.605 4.574 1.00 32.94 194 PRO A CA 1
ATOM 1548 C C . PRO A 1 194 ? 10.407 -9.217 4.566 1.00 32.94 194 PRO A C 1
ATOM 1550 O O . PRO A 1 194 ? 10.780 -8.322 5.326 1.00 32.94 194 PRO A O 1
ATOM 1553 N N . GLU A 1 195 ? 9.415 -9.041 3.698 1.00 26.91 195 GLU A N 1
ATOM 1554 C CA . GLU A 1 195 ? 8.447 -7.955 3.794 1.00 26.91 195 GLU A CA 1
ATOM 1555 C C . GLU A 1 195 ? 7.660 -8.186 5.093 1.00 26.91 195 GLU A C 1
ATOM 1557 O O . GLU A 1 195 ? 6.824 -9.086 5.199 1.00 26.91 195 GLU A O 1
ATOM 1562 N N . ALA A 1 196 ? 8.054 -7.451 6.136 1.00 30.95 196 ALA A N 1
ATOM 1563 C CA . ALA A 1 196 ? 7.612 -7.649 7.506 1.00 30.95 196 ALA A CA 1
ATOM 1564 C C . ALA A 1 196 ? 6.100 -7.421 7.630 1.00 30.95 196 ALA A C 1
ATOM 1566 O O . ALA A 1 196 ? 5.622 -6.304 7.832 1.00 30.95 196 ALA A O 1
ATOM 1567 N N . THR A 1 197 ? 5.336 -8.508 7.552 1.00 36.75 197 THR A N 1
ATOM 1568 C CA . THR A 1 197 ? 3.964 -8.540 8.052 1.00 36.75 197 THR A CA 1
ATOM 1569 C C . THR A 1 197 ? 4.054 -8.637 9.567 1.00 36.75 197 THR A C 1
ATOM 1571 O O . THR A 1 197 ? 4.107 -9.719 10.144 1.00 36.75 197 THR A O 1
ATOM 1574 N N . VAL A 1 198 ? 4.139 -7.487 10.226 1.00 34.12 198 VAL A N 1
ATOM 1575 C CA . VAL A 1 198 ? 4.054 -7.423 11.679 1.00 34.12 198 VAL A CA 1
ATOM 1576 C C . VAL A 1 198 ? 2.595 -7.603 12.070 1.00 34.12 198 VAL A C 1
ATOM 1578 O O . VAL A 1 198 ? 1.785 -6.684 11.975 1.00 34.12 198 VAL A O 1
ATOM 1581 N N . THR A 1 199 ? 2.268 -8.778 12.585 1.00 38.94 199 THR A N 1
ATOM 1582 C CA . THR A 1 199 ? 1.103 -8.959 13.446 1.00 38.94 199 THR A CA 1
ATOM 1583 C C . THR A 1 199 ? 1.549 -8.735 14.885 1.00 38.94 199 THR A C 1
ATOM 1585 O O . THR A 1 199 ? 1.992 -9.672 15.539 1.00 38.94 199 THR A O 1
ATOM 1588 N N . ALA A 1 200 ? 1.466 -7.497 15.378 1.00 33.91 200 ALA A N 1
ATOM 1589 C CA . ALA A 1 200 ? 1.580 -7.263 16.813 1.00 33.91 200 ALA A CA 1
ATOM 1590 C C . ALA A 1 200 ? 0.312 -7.822 17.466 1.00 33.91 200 ALA A C 1
ATOM 1592 O O . ALA A 1 200 ? -0.803 -7.367 17.190 1.00 33.91 200 ALA A O 1
ATOM 1593 N N . SER A 1 201 ? 0.473 -8.859 18.280 1.00 50.03 201 SER A N 1
ATOM 1594 C CA . SER A 1 201 ? -0.615 -9.375 19.103 1.00 50.03 201 SER A CA 1
ATOM 1595 C C . SER A 1 201 ? -0.934 -8.372 20.223 1.00 50.03 201 SER A C 1
ATOM 1597 O O . SER A 1 201 ? -0.058 -7.645 20.690 1.00 50.03 201 SER A O 1
ATOM 1599 N N . GLU A 1 202 ? -2.186 -8.335 20.695 1.00 40.88 202 GLU A N 1
ATOM 1600 C CA . GLU A 1 202 ? -2.638 -7.466 21.807 1.00 40.88 202 GLU A CA 1
ATOM 1601 C C . GLU A 1 202 ? -1.730 -7.565 23.056 1.00 40.88 202 GLU A C 1
ATOM 1603 O O . GLU A 1 202 ? -1.610 -6.622 23.838 1.00 40.88 202 GLU A O 1
ATOM 1608 N N . HIS A 1 203 ? -1.062 -8.707 23.227 1.00 37.28 203 HIS A N 1
ATOM 1609 C CA . HIS A 1 203 ? -0.176 -9.009 24.343 1.00 37.28 203 HIS A CA 1
ATOM 1610 C C . HIS A 1 203 ? 1.170 -8.264 24.279 1.00 37.28 203 HIS A C 1
ATOM 1612 O O . HIS A 1 203 ? 1.648 -7.785 25.307 1.00 37.28 203 HIS A O 1
ATOM 1618 N N . GLU A 1 204 ? 1.754 -8.098 23.090 1.00 43.59 204 GLU A N 1
ATOM 1619 C CA . GLU A 1 204 ? 3.036 -7.394 22.906 1.00 43.59 204 GLU A CA 1
ATOM 1620 C C . GLU A 1 204 ? 2.891 -5.888 23.156 1.00 43.59 204 GLU A C 1
ATOM 1622 O O . GLU A 1 204 ? 3.746 -5.274 23.791 1.00 43.59 204 GLU A O 1
ATOM 1627 N N . LEU A 1 205 ? 1.752 -5.312 22.760 1.00 42.91 205 LEU A N 1
ATOM 1628 C CA . LEU A 1 205 ? 1.407 -3.912 23.028 1.00 42.91 205 LEU A CA 1
ATOM 1629 C C . LEU A 1 205 ? 1.190 -3.626 24.521 1.00 42.91 205 LEU A C 1
ATOM 1631 O O . LEU A 1 205 ? 1.454 -2.519 24.976 1.00 42.91 205 LEU A O 1
ATOM 1635 N N . ARG A 1 206 ? 0.718 -4.602 25.307 1.00 36.62 206 ARG A N 1
ATOM 1636 C CA . ARG A 1 206 ? 0.522 -4.431 26.759 1.00 36.62 206 ARG A CA 1
ATOM 1637 C C . ARG A 1 206 ? 1.815 -4.567 27.563 1.00 36.62 206 ARG A C 1
ATOM 1639 O O . ARG A 1 206 ? 1.963 -3.888 28.579 1.00 36.62 206 ARG A O 1
ATOM 1646 N N . GLN A 1 207 ? 2.740 -5.422 27.127 1.00 38.44 207 GLN A N 1
ATOM 1647 C CA . GLN A 1 207 ? 4.007 -5.652 27.831 1.00 38.44 207 GLN A CA 1
ATOM 1648 C C . GLN A 1 207 ? 4.999 -4.494 27.680 1.00 38.44 207 GLN A C 1
ATOM 1650 O O . GLN A 1 207 ? 5.683 -4.154 28.644 1.00 38.44 207 GLN A O 1
ATOM 1655 N N . THR A 1 208 ? 5.041 -3.835 26.521 1.00 41.81 208 THR A N 1
ATOM 1656 C CA . THR A 1 208 ? 5.899 -2.655 26.301 1.00 41.81 208 THR A CA 1
ATOM 1657 C C . THR A 1 208 ? 5.498 -1.457 27.167 1.00 41.81 208 THR A C 1
ATOM 1659 O O . THR A 1 208 ? 6.348 -0.659 27.547 1.00 41.81 208 THR A O 1
ATOM 1662 N N . LEU A 1 209 ? 4.224 -1.364 27.556 1.00 35.03 209 LEU A N 1
ATOM 1663 C CA . LEU A 1 209 ? 3.687 -0.292 28.401 1.00 35.03 209 LEU A CA 1
ATOM 1664 C C . LEU A 1 209 ? 3.976 -0.452 29.908 1.00 35.03 209 LEU A C 1
ATOM 1666 O O . LEU A 1 209 ? 3.702 0.478 30.663 1.00 35.03 209 LEU A O 1
ATOM 1670 N N . THR A 1 210 ? 4.494 -1.597 30.374 1.00 31.75 210 THR A N 1
ATOM 1671 C CA . THR A 1 210 ? 4.588 -1.911 31.820 1.00 31.75 210 THR A CA 1
ATOM 1672 C C . THR A 1 210 ? 5.998 -2.151 32.366 1.00 31.75 210 THR A C 1
ATOM 1674 O O . THR A 1 210 ? 6.147 -2.285 33.580 1.00 31.75 210 THR A O 1
ATOM 1677 N N . GLN A 1 211 ? 7.047 -2.160 31.539 1.00 31.61 211 GLN A N 1
ATOM 1678 C CA . GLN A 1 211 ? 8.421 -2.332 32.031 1.00 31.61 211 GLN A CA 1
ATOM 1679 C C . GLN A 1 211 ? 9.122 -0.989 32.274 1.00 31.61 211 GLN A C 1
ATOM 1681 O O . GLN A 1 211 ? 9.562 -0.317 31.346 1.00 31.61 211 GLN A O 1
ATOM 1686 N N . SER A 1 212 ? 9.288 -0.621 33.547 1.00 34.56 212 SER A N 1
ATOM 1687 C CA . SER A 1 212 ? 10.253 0.400 33.964 1.00 34.56 212 SER A CA 1
ATOM 1688 C C . SER A 1 212 ? 11.670 -0.182 33.895 1.00 34.56 212 SER A C 1
ATOM 1690 O O . SER A 1 212 ? 12.043 -1.019 34.719 1.00 34.56 212 SER A O 1
ATOM 1692 N N . VAL A 1 213 ? 12.451 0.239 32.901 1.00 33.31 213 VAL A N 1
ATOM 1693 C CA . VAL A 1 213 ? 13.848 -0.183 32.709 1.00 33.31 213 VAL A CA 1
ATOM 1694 C C . VAL A 1 213 ? 14.767 0.597 33.667 1.00 33.31 213 VAL A C 1
ATOM 1696 O O . VAL A 1 213 ? 14.673 1.825 33.711 1.00 33.31 213 VAL A O 1
ATOM 1699 N N . PRO A 1 214 ? 15.666 -0.057 34.431 1.00 39.03 214 PRO A N 1
ATOM 1700 C CA . PRO A 1 214 ? 16.638 0.645 35.268 1.00 39.03 214 PRO A CA 1
ATOM 1701 C C . PRO A 1 214 ? 17.674 1.397 34.414 1.00 39.03 214 PRO A C 1
ATOM 1703 O O . PRO A 1 214 ? 18.223 0.856 33.455 1.00 39.03 214 PRO A O 1
ATOM 1706 N N . MET A 1 215 ? 17.941 2.655 34.777 1.00 36.12 215 MET A N 1
ATOM 1707 C CA . MET A 1 215 ? 18.885 3.550 34.096 1.00 36.12 215 MET A CA 1
ATOM 1708 C C . MET A 1 215 ? 20.335 3.069 34.273 1.00 36.12 215 MET A C 1
ATOM 1710 O O . MET A 1 215 ? 20.875 3.095 35.377 1.00 36.12 215 MET A O 1
ATOM 1714 N N . THR A 1 216 ? 20.974 2.641 33.184 1.00 43.19 216 THR A N 1
ATOM 1715 C CA . THR A 1 216 ? 22.418 2.371 33.107 1.00 43.19 216 THR A CA 1
ATOM 1716 C C . THR A 1 216 ? 23.161 3.580 32.530 1.00 43.19 216 THR A C 1
ATOM 1718 O O . THR A 1 216 ? 22.557 4.465 31.938 1.00 43.19 216 THR A O 1
ATOM 1721 N N . GLN A 1 217 ? 24.485 3.640 32.676 1.00 47.91 217 GLN A N 1
ATOM 1722 C CA . GLN A 1 217 ? 25.317 4.772 32.230 1.00 47.91 217 GLN A CA 1
ATOM 1723 C C . GLN A 1 217 ? 25.189 5.085 30.716 1.00 47.91 217 GLN A C 1
ATOM 1725 O O . GLN A 1 217 ? 25.325 6.242 30.324 1.00 47.91 217 GLN A O 1
ATOM 1730 N N . ASP A 1 218 ? 24.804 4.092 29.902 1.00 53.88 218 ASP A N 1
ATOM 1731 C CA . ASP A 1 218 ? 24.455 4.214 28.473 1.00 53.88 218 ASP A CA 1
ATOM 1732 C C . ASP A 1 218 ? 23.250 5.139 28.206 1.00 53.88 218 ASP A C 1
ATOM 1734 O O . ASP A 1 218 ? 23.148 5.774 27.154 1.00 53.88 218 ASP A O 1
ATOM 1738 N N . THR A 1 219 ? 22.312 5.252 29.153 1.00 52.91 219 THR A N 1
ATOM 1739 C CA . THR A 1 219 ? 21.104 6.067 28.960 1.00 52.91 219 THR A CA 1
ATOM 1740 C C . THR A 1 219 ? 21.422 7.558 29.002 1.00 52.91 219 THR A C 1
ATOM 1742 O O . THR A 1 219 ? 20.783 8.340 28.297 1.00 52.91 219 THR A O 1
ATOM 1745 N N . SER A 1 220 ? 22.446 7.966 29.760 1.00 56.94 220 SER A N 1
ATOM 1746 C CA . SER A 1 220 ? 22.871 9.367 29.850 1.00 56.94 220 SER A CA 1
ATOM 1747 C C . SER A 1 220 ? 23.365 9.904 28.506 1.00 56.94 220 SER A C 1
ATOM 1749 O O . SER A 1 220 ? 22.999 11.025 28.126 1.00 56.94 220 SER A O 1
ATOM 1751 N N . ASP A 1 221 ? 24.134 9.092 27.779 1.00 66.25 221 ASP A N 1
ATOM 1752 C CA . ASP A 1 221 ? 24.655 9.417 26.450 1.00 66.25 221 ASP A CA 1
ATOM 1753 C C . ASP A 1 221 ? 23.541 9.381 25.396 1.00 66.25 221 ASP A C 1
ATOM 1755 O O . ASP A 1 221 ? 23.470 10.258 24.531 1.00 66.25 221 ASP A O 1
ATOM 1759 N N . ALA A 1 222 ? 22.593 8.445 25.517 1.00 67.00 222 ALA A N 1
ATOM 1760 C CA . ALA A 1 222 ? 21.414 8.378 24.655 1.00 67.00 222 ALA A CA 1
ATOM 1761 C C . ALA A 1 222 ? 20.527 9.632 24.769 1.00 67.00 222 ALA A C 1
ATOM 1763 O O . ALA A 1 222 ? 20.093 10.175 23.748 1.00 67.00 222 ALA A O 1
ATOM 1764 N N . TRP A 1 223 ? 20.312 10.143 25.986 1.00 68.62 223 TRP A N 1
ATOM 1765 C CA . TRP A 1 223 ? 19.599 11.402 26.212 1.00 68.62 223 TRP A CA 1
ATOM 1766 C C . TRP A 1 223 ? 20.336 12.593 25.599 1.00 68.62 223 TRP A C 1
ATOM 1768 O O . TRP A 1 223 ? 19.700 13.420 24.950 1.00 68.62 223 TRP A O 1
ATOM 1778 N N . GLN A 1 224 ? 21.660 12.692 25.761 1.00 74.12 224 GLN A N 1
ATOM 1779 C CA . GLN A 1 224 ? 22.424 13.792 25.157 1.00 74.12 224 GLN A CA 1
ATOM 1780 C C . GLN A 1 224 ? 22.393 13.742 23.627 1.00 74.12 224 GLN A C 1
ATOM 1782 O O . GLN A 1 224 ? 22.189 14.770 22.980 1.00 74.12 224 GLN A O 1
ATOM 1787 N N . ALA A 1 225 ? 22.502 12.550 23.042 1.00 71.44 225 ALA A N 1
ATOM 1788 C CA . ALA A 1 225 ? 22.386 12.362 21.603 1.00 71.44 225 ALA A CA 1
ATOM 1789 C C . ALA A 1 225 ? 20.964 12.657 21.084 1.00 71.44 225 ALA A C 1
ATOM 1791 O O . ALA A 1 225 ? 20.804 13.187 19.987 1.00 71.44 225 ALA A O 1
ATOM 1792 N N . ALA A 1 226 ? 19.915 12.342 21.852 1.00 65.56 226 ALA A N 1
ATOM 1793 C CA . ALA A 1 226 ? 18.539 12.724 21.528 1.00 65.56 226 ALA A CA 1
ATOM 1794 C C . ALA A 1 226 ? 18.339 14.248 21.604 1.00 65.56 226 ALA A C 1
ATOM 1796 O O . ALA A 1 226 ? 17.811 14.842 20.671 1.00 65.56 226 ALA A O 1
ATOM 1797 N N . ILE A 1 227 ? 18.836 14.897 22.657 1.00 77.19 227 ILE A N 1
ATOM 1798 C CA . ILE A 1 227 ? 18.777 16.356 22.833 1.00 77.19 227 ILE A CA 1
ATOM 1799 C C . ILE A 1 227 ? 19.527 17.086 21.706 1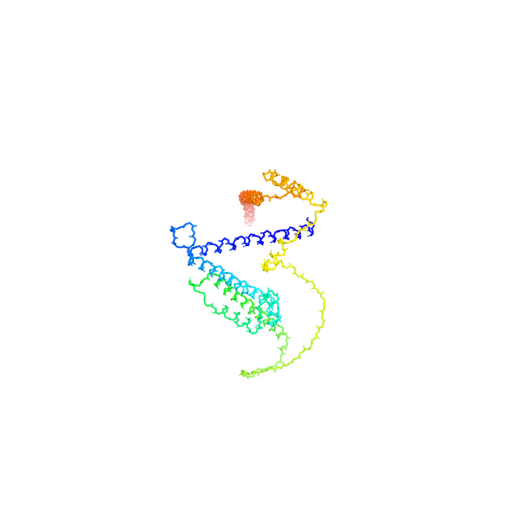.00 77.19 227 ILE A C 1
ATOM 1801 O O . ILE A 1 227 ? 19.074 18.131 21.249 1.00 77.19 227 ILE A O 1
ATOM 1805 N N . GLY A 1 228 ? 20.658 16.542 21.242 1.00 70.56 228 GLY A N 1
ATOM 1806 C CA . GLY A 1 228 ? 21.420 17.100 20.121 1.00 70.56 228 GLY A CA 1
ATOM 1807 C C . GLY A 1 228 ? 20.763 16.901 18.751 1.00 70.56 228 GLY A C 1
ATOM 1808 O O . GLY A 1 228 ? 20.976 17.713 17.856 1.00 70.56 228 GLY A O 1
ATOM 1809 N N . ARG A 1 229 ? 19.950 15.850 18.586 1.00 73.38 229 ARG A N 1
ATOM 1810 C CA . ARG A 1 229 ? 19.199 15.572 17.349 1.00 73.38 229 ARG A CA 1
ATOM 1811 C C . ARG A 1 229 ? 17.980 16.472 17.156 1.00 73.38 229 ARG A C 1
ATOM 1813 O O . ARG A 1 229 ? 17.607 16.717 16.016 1.00 73.38 229 ARG A O 1
ATOM 1820 N N . TRP A 1 230 ? 17.386 16.952 18.246 1.00 72.94 230 TRP A N 1
ATOM 1821 C CA . TRP A 1 230 ? 16.139 17.722 18.240 1.00 72.94 230 TRP A CA 1
ATOM 1822 C C . TRP A 1 230 ? 16.362 19.103 18.866 1.00 72.94 230 TRP A C 1
ATOM 1824 O O . TRP A 1 230 ? 16.042 19.297 20.041 1.00 72.94 230 TRP A O 1
ATOM 1834 N N . PRO A 1 231 ? 16.975 20.062 18.150 1.00 69.12 231 PRO A N 1
ATOM 1835 C CA . PRO A 1 231 ? 17.324 21.364 18.713 1.00 69.12 231 PRO A CA 1
ATOM 1836 C C . PRO A 1 231 ? 16.109 22.138 19.247 1.00 69.12 231 PRO A C 1
ATOM 1838 O O . PRO A 1 231 ? 16.247 22.827 20.261 1.00 69.12 231 PRO A O 1
ATOM 1841 N N . VAL A 1 232 ? 14.921 21.993 18.645 1.00 72.56 232 VAL A N 1
ATOM 1842 C CA . VAL A 1 232 ? 13.696 22.681 19.090 1.00 72.56 232 VAL A CA 1
ATOM 1843 C C . VAL A 1 232 ? 13.075 21.990 20.307 1.00 72.56 232 VAL A C 1
ATOM 1845 O O . VAL A 1 232 ? 12.684 22.666 21.261 1.00 72.56 232 VAL A O 1
ATOM 1848 N N . ALA A 1 233 ? 13.046 20.655 20.340 1.00 69.00 233 ALA A N 1
ATOM 1849 C CA . ALA A 1 233 ? 12.612 19.897 21.517 1.00 69.00 233 ALA A CA 1
ATOM 1850 C C . ALA A 1 233 ? 13.695 19.763 22.609 1.00 69.00 233 ALA A C 1
ATOM 1852 O O . ALA A 1 233 ? 13.431 19.191 23.668 1.00 69.00 233 ALA A O 1
ATOM 1853 N N . SER A 1 234 ? 14.898 20.308 22.393 1.00 74.19 234 SER A N 1
ATOM 1854 C CA . SER A 1 234 ? 16.066 20.098 23.259 1.00 74.19 234 SER A CA 1
ATOM 1855 C C . SER A 1 234 ? 15.834 20.545 24.704 1.00 74.19 234 SER A C 1
ATOM 1857 O O . SER A 1 234 ? 16.196 19.833 25.640 1.00 74.19 234 SER A O 1
ATOM 1859 N N . GLU A 1 235 ? 15.191 21.694 24.901 1.00 75.94 235 GLU A N 1
ATOM 1860 C CA . GLU A 1 235 ? 14.933 22.262 26.224 1.00 75.94 235 GLU A CA 1
ATOM 1861 C C . GLU A 1 235 ? 13.789 21.550 26.977 1.00 75.94 235 GLU A C 1
ATOM 1863 O O . GLU A 1 235 ? 13.979 21.192 28.144 1.00 75.94 235 GLU A O 1
ATOM 1868 N N . PRO A 1 236 ? 12.643 21.234 26.337 1.00 77.50 236 PRO A N 1
ATOM 1869 C CA . PRO A 1 236 ? 11.649 20.313 26.893 1.00 77.50 236 PRO A CA 1
ATOM 1870 C C . PRO A 1 236 ? 12.220 18.938 27.272 1.00 77.50 236 PRO A C 1
ATOM 1872 O O . PRO A 1 236 ? 11.933 18.437 28.356 1.00 77.50 236 PRO A O 1
ATOM 1875 N N . LEU A 1 237 ? 13.074 18.348 26.428 1.00 73.81 237 LEU A N 1
ATOM 1876 C CA . LEU A 1 237 ? 13.703 17.048 26.684 1.00 73.81 237 LEU A CA 1
ATOM 1877 C C . LEU A 1 237 ? 14.687 17.095 27.862 1.00 73.81 237 LEU A C 1
ATOM 1879 O O . LEU A 1 237 ? 14.697 16.174 28.678 1.00 73.81 237 LEU A O 1
ATOM 1883 N N . ARG A 1 238 ? 15.472 18.176 28.003 1.00 81.25 238 ARG A N 1
ATOM 1884 C CA . ARG A 1 238 ? 16.331 18.400 29.184 1.00 81.25 238 ARG A CA 1
ATOM 1885 C C . ARG A 1 238 ? 15.514 18.521 30.464 1.00 81.25 238 ARG A C 1
ATOM 1887 O O . ARG A 1 238 ? 15.872 17.921 31.474 1.00 81.25 238 ARG A O 1
ATOM 1894 N N . ARG A 1 239 ? 14.411 19.272 30.416 1.00 78.31 239 ARG A N 1
ATOM 1895 C CA . ARG A 1 239 ? 13.515 19.460 31.564 1.00 78.31 239 ARG A CA 1
ATOM 1896 C C . ARG A 1 239 ? 12.850 18.149 31.976 1.00 78.31 239 ARG A C 1
ATOM 1898 O O . ARG A 1 239 ? 12.840 17.823 33.157 1.00 78.31 239 ARG A O 1
ATOM 1905 N N . MET A 1 240 ? 12.375 17.376 31.003 1.00 71.75 240 MET A N 1
ATOM 1906 C CA . MET A 1 240 ? 11.768 16.066 31.228 1.00 71.75 240 MET A CA 1
ATOM 1907 C C . MET A 1 240 ? 12.772 15.075 31.830 1.00 71.75 240 MET A C 1
ATOM 1909 O O . MET A 1 240 ? 12.443 14.377 32.783 1.00 71.75 240 MET A O 1
ATOM 1913 N N . ARG A 1 241 ? 14.020 15.067 31.343 1.00 77.12 241 ARG A N 1
ATOM 1914 C CA . ARG A 1 241 ? 15.108 14.270 31.925 1.00 77.12 241 ARG A CA 1
ATOM 1915 C C . ARG A 1 241 ? 15.369 14.641 33.387 1.00 77.12 241 ARG A C 1
ATOM 1917 O O . ARG A 1 241 ? 15.421 13.750 34.227 1.00 77.12 241 ARG A O 1
ATOM 1924 N N . ALA A 1 242 ? 15.482 15.934 33.694 1.00 75.56 242 ALA A N 1
ATOM 1925 C CA . ALA A 1 242 ? 15.720 16.403 35.058 1.00 75.56 242 ALA A CA 1
ATOM 1926 C C . ALA A 1 242 ? 14.580 16.018 36.020 1.00 75.56 242 ALA A C 1
ATOM 1928 O O . ALA A 1 242 ? 14.848 15.650 37.158 1.00 75.56 242 ALA A O 1
ATOM 1929 N N . GLN A 1 243 ? 13.327 16.045 35.550 1.00 71.19 243 GLN A N 1
ATOM 1930 C CA . GLN A 1 243 ? 12.154 15.634 36.334 1.00 71.19 243 GLN A CA 1
ATOM 1931 C C . GLN A 1 243 ? 12.103 14.116 36.577 1.00 71.19 243 GLN A C 1
ATOM 1933 O O . GLN A 1 243 ? 11.695 13.670 37.646 1.00 71.19 243 GLN A O 1
ATOM 1938 N N . ILE A 1 244 ? 12.547 13.310 35.605 1.00 68.50 244 ILE A N 1
ATOM 1939 C CA . ILE A 1 244 ? 12.675 11.852 35.763 1.00 68.50 244 ILE A CA 1
ATOM 1940 C C . ILE A 1 244 ? 13.801 11.513 36.753 1.00 68.50 244 ILE A C 1
ATOM 1942 O O . ILE A 1 244 ? 13.637 10.622 37.582 1.00 68.50 244 ILE A O 1
ATOM 1946 N N . GLU A 1 245 ? 14.927 12.231 36.694 1.00 74.19 245 GLU A N 1
ATOM 1947 C CA . GLU A 1 245 ? 16.067 12.050 37.605 1.00 74.19 245 GLU A CA 1
ATOM 1948 C C . GLU A 1 245 ? 15.755 12.514 39.042 1.00 74.19 245 GLU A C 1
ATOM 1950 O O . GLU A 1 245 ? 16.245 11.901 39.991 1.00 74.19 245 GLU A O 1
ATOM 1955 N N . SER A 1 246 ? 14.915 13.543 39.227 1.00 74.19 246 SER A N 1
ATOM 1956 C CA . SER A 1 246 ? 14.473 14.009 40.553 1.00 74.19 246 SER A CA 1
ATOM 1957 C C . SER A 1 246 ? 13.348 13.167 41.168 1.00 74.19 246 SER A C 1
ATOM 1959 O O . SER A 1 246 ? 13.062 13.313 42.356 1.00 74.19 246 SER A O 1
ATOM 1961 N N . GLY A 1 247 ? 12.730 12.266 40.394 1.00 61.41 247 GLY A N 1
ATOM 1962 C CA . GLY A 1 247 ? 11.587 11.461 40.831 1.00 61.41 247 GLY A CA 1
ATOM 1963 C C . GLY A 1 247 ? 10.279 12.253 40.951 1.00 61.41 247 GLY A C 1
ATOM 1964 O O . GLY A 1 247 ? 9.322 11.760 41.551 1.00 61.41 247 GLY A O 1
ATOM 1965 N N . ASP A 1 248 ? 10.223 13.463 40.388 1.00 68.00 248 ASP A N 1
ATOM 1966 C CA . ASP A 1 248 ? 9.026 14.297 40.399 1.00 68.00 248 ASP A CA 1
ATOM 1967 C C . ASP A 1 248 ? 7.996 13.792 39.381 1.00 68.00 248 ASP A C 1
ATOM 1969 O O . ASP A 1 248 ? 8.317 13.401 38.255 1.00 68.00 248 ASP A O 1
ATOM 1973 N N . ALA A 1 249 ? 6.716 13.828 39.760 1.00 54.28 249 ALA A N 1
ATOM 1974 C CA . ALA A 1 249 ? 5.633 13.459 38.859 1.00 54.28 249 ALA A CA 1
ATOM 1975 C C . ALA A 1 249 ? 5.538 14.474 37.707 1.00 54.28 249 ALA A C 1
ATOM 1977 O O . ALA A 1 249 ? 5.095 15.610 37.888 1.00 54.28 249 ALA A O 1
ATOM 1978 N N . THR A 1 250 ? 5.927 14.056 36.503 1.00 62.25 250 THR A N 1
ATOM 1979 C CA . THR A 1 250 ? 5.678 14.820 35.279 1.00 62.25 250 THR A CA 1
ATOM 1980 C C . THR A 1 250 ? 4.179 14.871 35.010 1.00 62.25 250 THR A C 1
ATOM 1982 O O . THR A 1 250 ? 3.496 13.845 34.990 1.00 62.25 250 THR A O 1
ATOM 1985 N N . SER A 1 251 ? 3.643 16.074 34.793 1.00 70.81 251 SER A N 1
ATOM 1986 C CA . SER A 1 251 ? 2.259 16.226 34.348 1.00 70.81 251 SER A CA 1
ATOM 1987 C C . SER A 1 251 ? 2.077 15.475 33.028 1.00 70.81 251 SER A C 1
ATOM 1989 O O . SER A 1 251 ? 2.843 15.667 32.082 1.00 70.81 251 SER A O 1
ATOM 1991 N N . SER A 1 252 ? 1.037 14.641 32.935 1.00 64.69 252 SER A N 1
ATOM 1992 C CA . SER A 1 252 ? 0.699 13.903 31.708 1.00 64.69 252 SER A CA 1
ATOM 1993 C C . SER A 1 252 ? 0.556 14.827 30.488 1.00 64.69 252 SER A C 1
ATOM 1995 O O . SER A 1 252 ? 0.826 14.405 29.364 1.00 64.69 252 SER A O 1
ATOM 1997 N N . GLN A 1 253 ? 0.183 16.090 30.712 1.00 65.31 253 GLN A N 1
ATOM 1998 C CA . GLN A 1 253 ? 0.088 17.121 29.682 1.00 65.31 253 GLN A CA 1
ATOM 1999 C C . GLN A 1 253 ? 1.464 17.565 29.158 1.00 65.31 253 GLN A C 1
ATOM 2001 O O . GLN A 1 253 ? 1.632 17.703 27.947 1.00 65.31 253 GLN A O 1
ATOM 2006 N N . ASP A 1 254 ? 2.456 17.727 30.036 1.00 69.44 254 ASP A N 1
ATOM 2007 C CA . ASP A 1 254 ? 3.812 18.158 29.666 1.00 69.44 254 ASP A CA 1
ATOM 2008 C C . ASP A 1 254 ? 4.564 17.050 28.916 1.00 69.44 254 ASP A C 1
ATOM 2010 O O . ASP A 1 254 ? 5.289 17.311 27.951 1.00 69.44 254 ASP A O 1
ATOM 2014 N N . LEU A 1 255 ? 4.324 15.793 29.308 1.00 73.31 255 LEU A N 1
ATOM 2015 C CA . LEU A 1 255 ? 4.821 14.616 28.599 1.00 73.31 255 LEU A CA 1
ATOM 2016 C C . LEU A 1 255 ? 4.227 14.539 27.185 1.00 73.31 255 LEU A C 1
ATOM 2018 O O . LEU A 1 255 ? 4.966 14.415 26.209 1.00 73.31 255 LEU A O 1
ATOM 2022 N N . ALA A 1 256 ? 2.903 14.673 27.057 1.00 68.38 256 ALA A N 1
ATOM 2023 C CA . ALA A 1 256 ? 2.225 14.646 25.762 1.00 68.38 256 ALA A CA 1
ATOM 2024 C C . ALA A 1 256 ? 2.689 15.788 24.840 1.00 68.38 256 ALA A C 1
ATOM 2026 O O . ALA A 1 256 ? 2.903 15.571 23.647 1.00 68.38 256 ALA A O 1
ATOM 2027 N N . GLN A 1 257 ? 2.898 16.987 25.389 1.00 72.19 257 GLN A N 1
ATOM 2028 C CA . GLN A 1 257 ? 3.396 18.139 24.640 1.00 72.19 257 GLN A CA 1
ATOM 2029 C C . GLN A 1 257 ? 4.840 17.939 24.161 1.00 72.19 257 GLN A C 1
ATOM 2031 O O . GLN A 1 257 ? 5.159 18.262 23.016 1.00 72.19 257 GLN A O 1
ATOM 2036 N N . THR A 1 258 ? 5.701 17.366 25.003 1.00 74.12 258 THR A N 1
ATOM 2037 C CA . THR A 1 258 ? 7.098 17.074 24.649 1.00 74.12 258 THR A CA 1
ATOM 2038 C C . THR A 1 258 ? 7.183 15.990 23.575 1.00 74.12 258 THR A C 1
ATOM 2040 O O . THR A 1 258 ? 7.895 16.159 22.587 1.00 74.12 258 THR A O 1
ATOM 2043 N N . VAL A 1 259 ? 6.396 14.917 23.704 1.00 77.06 259 VAL A N 1
ATOM 2044 C CA . VAL A 1 259 ? 6.303 13.857 22.687 1.00 77.06 259 VAL A CA 1
ATOM 2045 C C . VAL A 1 259 ? 5.785 14.414 21.359 1.00 77.06 259 VAL A C 1
ATOM 2047 O O . VAL A 1 259 ? 6.348 14.110 20.309 1.00 77.06 259 VAL A O 1
ATOM 2050 N N . LEU A 1 260 ? 4.760 15.271 21.384 1.00 75.12 260 LEU A N 1
ATOM 2051 C CA . LEU A 1 260 ? 4.224 15.897 20.174 1.00 75.12 260 LEU A CA 1
ATOM 2052 C C . LEU A 1 260 ? 5.267 16.773 19.466 1.00 75.12 260 LEU A C 1
ATOM 2054 O O . LEU A 1 260 ? 5.377 16.708 18.244 1.00 75.12 260 LEU A O 1
ATOM 2058 N N . LEU A 1 261 ? 6.046 17.559 20.214 1.00 72.56 261 LEU A N 1
ATOM 2059 C CA . LEU A 1 261 ? 7.117 18.386 19.650 1.00 72.56 261 LEU A CA 1
ATOM 2060 C C . LEU A 1 261 ? 8.195 17.536 18.970 1.00 72.56 261 LEU A C 1
ATOM 2062 O O . LEU A 1 261 ? 8.551 17.821 17.830 1.00 72.56 261 LEU A O 1
ATOM 2066 N N . VAL A 1 262 ? 8.645 16.459 19.620 1.00 76.69 262 VAL A N 1
ATOM 2067 C CA . VAL A 1 262 ? 9.626 15.526 19.040 1.00 76.69 262 VAL A CA 1
ATOM 2068 C C . VAL A 1 262 ? 9.081 14.868 17.774 1.00 76.69 262 VAL A C 1
ATOM 2070 O O . VAL A 1 262 ? 9.784 14.781 16.771 1.00 76.69 262 VAL A O 1
ATOM 2073 N N . LEU A 1 263 ? 7.816 14.435 17.779 1.00 76.00 263 LEU A N 1
ATOM 2074 C CA . LEU A 1 263 ? 7.191 13.825 16.604 1.00 76.00 263 LEU A CA 1
ATOM 2075 C C . LEU A 1 263 ? 7.059 14.814 15.440 1.00 76.00 263 LEU A C 1
ATOM 2077 O O . LEU A 1 263 ? 7.326 14.441 14.299 1.00 76.00 263 LEU A O 1
ATOM 2081 N N . LEU A 1 264 ? 6.672 16.063 15.704 1.00 75.81 264 LEU A N 1
ATOM 2082 C CA . LEU A 1 264 ? 6.539 17.094 14.671 1.00 75.81 264 LEU A CA 1
ATOM 2083 C C . LEU A 1 264 ? 7.893 17.490 14.076 1.00 75.81 264 LEU A C 1
ATOM 2085 O O . LEU A 1 264 ? 8.020 17.568 12.855 1.00 75.81 264 LEU A O 1
ATOM 2089 N N . GLU A 1 265 ? 8.909 17.685 14.916 1.00 76.31 265 GLU A N 1
ATOM 2090 C CA . GLU A 1 265 ? 10.271 17.981 14.463 1.00 76.31 265 GLU A CA 1
ATOM 2091 C C . GLU A 1 265 ? 10.835 16.797 13.659 1.00 76.31 265 GLU A C 1
ATOM 2093 O O . GLU A 1 265 ? 11.453 16.983 12.611 1.00 76.31 265 GLU A O 1
ATOM 2098 N N . SER A 1 266 ? 10.511 15.567 14.068 1.00 77.94 266 SER A N 1
ATOM 2099 C CA . SER A 1 266 ? 10.884 14.341 13.359 1.00 77.94 266 SER A CA 1
ATOM 2100 C C . SER A 1 266 ? 10.246 14.203 11.995 1.00 77.94 266 SER A C 1
ATOM 2102 O O . SER A 1 266 ? 10.913 13.810 11.036 1.00 77.94 266 SER A O 1
ATOM 2104 N N . GLN A 1 267 ? 8.974 14.569 11.873 1.00 69.38 267 GLN A N 1
ATOM 2105 C CA . GLN A 1 267 ? 8.333 14.615 10.568 1.00 69.38 267 GLN A CA 1
ATOM 2106 C C . GLN A 1 267 ? 8.928 15.701 9.675 1.00 69.38 267 GLN A C 1
ATOM 2108 O O . GLN A 1 267 ? 9.208 15.426 8.511 1.00 69.38 267 GLN A O 1
ATOM 2113 N N . HIS A 1 268 ? 9.202 16.884 10.225 1.00 80.00 268 HIS A N 1
ATOM 2114 C CA . HIS A 1 268 ? 9.808 17.974 9.467 1.00 80.00 268 HIS A CA 1
ATOM 2115 C C . HIS A 1 268 ? 11.195 17.608 8.920 1.00 80.00 268 HIS A C 1
ATOM 2117 O O . HIS A 1 268 ? 11.492 17.876 7.756 1.00 80.00 268 HIS A O 1
ATOM 2123 N N . GLN A 1 269 ? 12.022 16.935 9.722 1.00 76.88 269 GLN A N 1
ATOM 2124 C CA . GLN A 1 269 ? 13.349 16.498 9.294 1.00 76.88 269 GLN A CA 1
ATOM 2125 C C . GLN A 1 269 ? 13.275 15.480 8.142 1.00 76.88 269 GLN A C 1
ATOM 2127 O O . GLN A 1 269 ? 13.971 15.634 7.138 1.00 76.88 269 GLN A O 1
ATOM 2132 N N . ARG A 1 270 ? 12.368 14.495 8.232 1.00 74.69 270 ARG A N 1
ATOM 2133 C CA . ARG A 1 270 ? 12.114 13.536 7.142 1.00 74.69 270 ARG A CA 1
ATOM 2134 C C . ARG A 1 270 ? 11.593 14.218 5.876 1.00 74.69 270 ARG A C 1
ATOM 2136 O O . ARG A 1 270 ? 11.925 13.801 4.768 1.00 74.69 270 ARG A O 1
ATOM 2143 N N . ASP A 1 271 ? 10.771 15.256 6.015 1.00 77.88 271 ASP A N 1
ATOM 2144 C CA . ASP A 1 271 ? 10.290 16.043 4.876 1.00 77.88 271 ASP A CA 1
ATOM 2145 C C . ASP A 1 271 ? 11.429 16.763 4.152 1.00 77.88 271 ASP A C 1
ATOM 2147 O O . ASP A 1 271 ? 11.515 16.680 2.924 1.00 77.88 271 ASP A O 1
ATOM 2151 N N . LEU A 1 272 ? 12.341 17.388 4.901 1.00 81.25 272 LEU A N 1
ATOM 2152 C CA . LEU A 1 272 ? 13.517 18.053 4.337 1.00 81.25 272 LEU A CA 1
ATOM 2153 C C . LEU A 1 272 ? 14.430 17.074 3.593 1.00 81.25 272 LEU A C 1
ATOM 2155 O O . LEU A 1 272 ? 14.871 17.373 2.485 1.00 81.25 272 LEU A O 1
ATOM 2159 N N . GLU A 1 273 ? 14.678 15.892 4.156 1.00 82.44 273 GLU A N 1
ATOM 2160 C CA . GLU A 1 273 ? 15.471 14.846 3.497 1.00 82.44 273 GLU A CA 1
ATOM 2161 C C . GLU A 1 273 ? 14.811 14.375 2.191 1.00 82.44 273 GLU A C 1
ATOM 2163 O O . GLU A 1 273 ? 15.469 14.276 1.152 1.00 82.44 273 GLU A O 1
ATOM 2168 N N . ARG A 1 274 ? 13.484 14.181 2.195 1.00 86.62 274 ARG A N 1
ATOM 2169 C CA . ARG A 1 274 ? 12.718 13.851 0.980 1.00 86.62 274 ARG A CA 1
ATOM 2170 C C . ARG A 1 274 ? 12.777 14.953 -0.076 1.00 86.62 274 ARG A C 1
ATOM 2172 O O . ARG A 1 274 ? 12.724 14.655 -1.273 1.00 86.62 274 ARG A O 1
ATOM 2179 N N . ASP A 1 275 ? 12.808 16.219 0.325 1.00 87.31 275 ASP A N 1
ATOM 2180 C CA . ASP A 1 275 ? 12.946 17.353 -0.596 1.00 87.31 275 ASP A CA 1
ATOM 2181 C C . ASP A 1 275 ? 14.353 17.426 -1.197 1.00 87.31 275 ASP A C 1
ATOM 2183 O O . ASP A 1 275 ? 14.485 17.571 -2.415 1.00 87.31 275 ASP A O 1
ATOM 2187 N N . GLN A 1 276 ? 15.393 17.223 -0.385 1.00 91.50 276 GLN A N 1
ATOM 2188 C CA . GLN A 1 276 ? 16.780 17.151 -0.854 1.00 91.50 276 GLN A CA 1
ATOM 2189 C C . GLN A 1 276 ? 16.966 16.032 -1.882 1.00 91.50 276 GLN A C 1
ATOM 2191 O O . GLN A 1 276 ? 17.472 16.272 -2.976 1.00 91.50 276 GLN A O 1
ATOM 2196 N N . GLU A 1 277 ? 16.456 14.835 -1.593 1.00 88.12 277 GLU A N 1
ATOM 2197 C CA . GLU A 1 277 ? 16.537 13.690 -2.504 1.00 88.12 277 GLU A CA 1
ATOM 2198 C C . GLU A 1 277 ? 15.741 13.937 -3.807 1.00 88.12 277 GLU A C 1
ATOM 2200 O O . GLU A 1 277 ? 16.088 13.474 -4.898 1.00 88.12 277 GLU A O 1
ATOM 2205 N N . ARG A 1 278 ? 14.623 14.676 -3.738 1.00 91.56 278 ARG A N 1
ATOM 2206 C CA . ARG A 1 278 ? 13.873 15.094 -4.937 1.00 91.56 278 ARG A CA 1
ATOM 2207 C C . ARG A 1 278 ? 14.679 16.060 -5.803 1.00 91.56 278 ARG A C 1
ATOM 2209 O O . ARG A 1 278 ? 14.634 15.919 -7.030 1.00 91.56 278 ARG A O 1
ATOM 2216 N N . GLU A 1 279 ? 15.396 16.995 -5.193 1.00 93.31 279 GLU A N 1
ATOM 2217 C CA . GLU A 1 279 ? 16.217 17.976 -5.902 1.00 93.31 279 GLU A CA 1
ATOM 2218 C C . GLU A 1 279 ? 17.489 17.346 -6.483 1.00 93.31 279 GLU A C 1
ATOM 2220 O O . GLU A 1 279 ? 17.816 17.579 -7.646 1.00 93.31 279 GLU A O 1
ATOM 2225 N N . GLU A 1 280 ? 18.133 16.432 -5.759 1.00 92.56 280 GLU A N 1
ATOM 2226 C CA . GLU A 1 280 ? 19.270 15.661 -6.269 1.00 92.56 280 GLU A CA 1
ATOM 2227 C C . GLU A 1 280 ? 18.884 14.860 -7.518 1.00 92.56 280 GLU A C 1
ATOM 2229 O O . GLU A 1 280 ? 19.524 14.981 -8.565 1.00 92.56 280 GLU A O 1
ATOM 2234 N N . ARG A 1 281 ? 17.743 14.159 -7.480 1.00 92.56 281 ARG A N 1
ATOM 2235 C CA . ARG A 1 281 ? 17.198 13.463 -8.658 1.00 92.56 281 ARG A CA 1
ATOM 2236 C C . ARG A 1 281 ? 16.875 14.409 -9.817 1.00 92.56 281 ARG A C 1
ATOM 2238 O O . ARG A 1 281 ? 16.887 13.989 -10.976 1.00 92.56 281 ARG A O 1
ATOM 2245 N N . ARG A 1 282 ? 16.516 15.672 -9.554 1.00 94.44 282 ARG A N 1
ATOM 2246 C CA . ARG A 1 282 ? 16.308 16.680 -10.612 1.00 94.44 282 ARG A CA 1
ATOM 2247 C C . ARG A 1 282 ? 17.631 17.083 -11.249 1.00 94.44 282 ARG A C 1
ATOM 2249 O O . ARG A 1 282 ? 17.699 17.093 -12.477 1.00 94.44 282 ARG A O 1
ATOM 2256 N N . LEU A 1 283 ? 18.654 17.349 -10.442 1.00 97.25 283 LEU A N 1
ATOM 2257 C CA . LEU A 1 283 ? 19.994 17.691 -10.915 1.00 97.25 283 LEU A CA 1
ATOM 2258 C C . LEU A 1 283 ? 20.625 16.533 -11.695 1.00 97.25 283 LEU A C 1
ATOM 2260 O O . LEU A 1 283 ? 21.165 16.751 -12.774 1.00 97.25 283 LEU A O 1
ATOM 2264 N N . GLU A 1 284 ? 20.484 15.291 -11.230 1.00 93.50 284 GLU A N 1
ATOM 2265 C CA . GLU A 1 284 ? 20.927 14.106 -11.974 1.00 93.50 284 GLU A CA 1
ATOM 2266 C C . GLU A 1 284 ? 20.251 13.982 -13.336 1.00 93.50 284 GLU A C 1
ATOM 2268 O O . GLU A 1 284 ? 20.928 13.767 -14.340 1.00 93.50 284 GLU A O 1
ATOM 2273 N N . ARG A 1 285 ? 18.928 14.179 -13.403 1.00 94.56 285 ARG A N 1
ATOM 2274 C CA . ARG A 1 285 ? 18.208 14.178 -14.684 1.00 94.56 285 ARG A CA 1
ATOM 2275 C C . ARG A 1 285 ? 18.698 15.278 -15.622 1.00 94.56 285 ARG A C 1
ATOM 2277 O O . ARG A 1 285 ? 18.763 15.038 -16.825 1.00 94.56 285 ARG A O 1
ATOM 2284 N N . GLN A 1 286 ? 19.027 16.462 -15.106 1.00 95.06 286 GLN A N 1
ATOM 2285 C CA . GLN A 1 286 ? 19.586 17.549 -15.915 1.00 95.06 286 GLN A CA 1
ATOM 2286 C C . GLN A 1 286 ? 20.983 17.199 -16.432 1.00 95.06 286 GLN A C 1
ATOM 2288 O O . GLN A 1 286 ? 21.200 17.278 -17.640 1.00 95.06 286 GLN A O 1
ATOM 2293 N N . ARG A 1 287 ? 21.877 16.714 -15.560 1.00 96.56 287 ARG A N 1
ATOM 2294 C CA . ARG A 1 287 ? 23.220 16.247 -15.944 1.00 96.56 287 ARG A CA 1
ATOM 2295 C C . ARG A 1 287 ? 23.149 15.174 -17.025 1.00 96.56 287 ARG A C 1
ATOM 2297 O O . ARG A 1 287 ? 23.799 15.298 -18.055 1.00 96.56 287 ARG A O 1
ATOM 2304 N N . TRP A 1 288 ? 22.284 14.179 -16.841 1.00 94.38 288 TRP A N 1
ATOM 2305 C CA . TRP A 1 288 ? 22.080 13.120 -17.826 1.00 94.38 288 TRP A CA 1
ATOM 2306 C C . TRP A 1 288 ? 21.556 13.662 -19.165 1.00 94.38 288 TRP A C 1
ATOM 2308 O O . TRP A 1 288 ? 21.996 13.240 -20.232 1.00 94.38 288 TRP A O 1
ATOM 2318 N N . GLN A 1 289 ? 20.635 14.632 -19.146 1.00 94.44 289 GLN A N 1
ATOM 2319 C CA . GLN A 1 289 ? 20.152 15.266 -20.378 1.00 94.44 289 GLN A CA 1
ATOM 2320 C C . GLN A 1 289 ? 21.247 16.055 -21.103 1.00 94.44 289 GLN A C 1
ATOM 2322 O O . GLN A 1 289 ? 21.289 16.031 -22.336 1.00 94.44 289 GLN A O 1
ATOM 2327 N N . GLU A 1 290 ? 22.102 16.767 -20.371 1.00 95.75 290 GLU A N 1
ATOM 2328 C CA . GLU A 1 290 ? 23.243 17.494 -20.930 1.00 95.75 290 GLU A CA 1
ATOM 2329 C C . GLU A 1 290 ? 24.269 16.537 -21.532 1.00 95.75 290 GLU A C 1
ATOM 2331 O O . GLU A 1 290 ? 24.638 16.705 -22.696 1.00 95.75 290 GLU A O 1
ATOM 2336 N N . GLU A 1 291 ? 24.621 15.474 -20.812 1.00 95.69 291 GLU A N 1
ATOM 2337 C CA . GLU A 1 291 ? 25.521 14.424 -21.287 1.00 95.69 291 GLU A CA 1
ATOM 2338 C C . GLU A 1 291 ? 24.979 13.761 -22.564 1.00 95.69 291 GLU A C 1
ATOM 2340 O O . GLU A 1 291 ? 25.682 13.657 -23.568 1.00 95.69 291 GLU A O 1
ATOM 2345 N N . MET A 1 292 ? 23.683 13.434 -22.606 1.00 92.69 292 MET A N 1
ATOM 2346 C CA . MET A 1 292 ? 23.028 12.891 -23.803 1.00 92.69 292 MET A CA 1
ATOM 2347 C C . MET A 1 292 ? 22.991 13.874 -24.982 1.00 92.69 292 MET A C 1
ATOM 2349 O O . MET A 1 292 ? 22.947 13.461 -26.147 1.00 92.69 292 MET A O 1
ATOM 2353 N N . ARG A 1 293 ? 22.940 15.187 -24.725 1.00 95.88 293 ARG A N 1
ATOM 2354 C CA . ARG A 1 293 ? 23.045 16.212 -25.778 1.00 95.88 293 ARG A CA 1
ATOM 2355 C C . ARG A 1 293 ? 24.473 16.306 -26.295 1.00 95.88 293 ARG A C 1
ATOM 2357 O O . ARG A 1 293 ? 24.661 16.403 -27.506 1.00 95.88 293 ARG A O 1
ATOM 2364 N N . GLU A 1 294 ? 25.460 16.253 -25.411 1.00 96.25 294 GLU A N 1
ATOM 2365 C CA . GLU A 1 294 ? 26.869 16.281 -25.788 1.00 96.25 294 GLU A CA 1
ATOM 2366 C C . GLU A 1 294 ? 27.264 15.026 -26.574 1.00 96.25 294 GLU A C 1
ATOM 2368 O O . GLU A 1 294 ? 27.878 15.134 -27.635 1.00 96.25 294 GLU A O 1
ATOM 2373 N N . GLN A 1 295 ? 26.818 13.848 -26.137 1.00 94.88 295 GLN A N 1
ATOM 2374 C CA . GLN A 1 295 ? 27.052 12.588 -26.837 1.00 94.88 295 GLN A CA 1
ATOM 2375 C C . GLN A 1 295 ? 26.467 12.611 -28.256 1.00 94.88 295 GLN A C 1
ATOM 2377 O O . GLN A 1 295 ? 27.128 12.189 -29.204 1.00 94.88 295 GLN A O 1
ATOM 2382 N N . ARG A 1 296 ? 25.264 13.178 -28.435 1.00 94.94 296 ARG A N 1
ATOM 2383 C CA . ARG A 1 296 ? 24.683 13.397 -29.771 1.00 94.94 296 ARG A CA 1
ATOM 2384 C C . ARG A 1 296 ? 25.548 14.306 -30.642 1.00 94.94 296 ARG A C 1
ATOM 2386 O O . ARG A 1 296 ? 25.769 13.971 -31.801 1.00 94.94 296 ARG A O 1
ATOM 2393 N N . ARG A 1 297 ? 26.074 15.408 -30.093 1.00 96.12 297 ARG A N 1
ATOM 2394 C CA . ARG A 1 297 ? 26.979 16.314 -30.827 1.00 96.12 297 ARG A CA 1
ATOM 2395 C C . ARG A 1 297 ? 28.268 15.614 -31.252 1.00 96.12 297 ARG A C 1
ATOM 2397 O O . ARG A 1 297 ? 28.692 15.793 -32.389 1.00 96.12 297 ARG A O 1
ATOM 2404 N N . ARG A 1 298 ? 28.862 14.799 -30.374 1.00 95.38 298 ARG A N 1
ATOM 2405 C CA . ARG A 1 298 ? 30.065 14.006 -30.691 1.00 95.38 298 ARG A CA 1
ATOM 2406 C C . ARG A 1 298 ? 29.792 13.013 -31.818 1.00 95.38 298 ARG A C 1
ATOM 2408 O O . ARG A 1 298 ? 30.504 13.013 -32.813 1.00 95.38 298 ARG A O 1
ATOM 2415 N N . HIS A 1 299 ? 28.697 12.262 -31.722 1.00 95.19 299 HIS A N 1
ATOM 2416 C CA . HIS A 1 299 ? 28.306 11.311 -32.761 1.00 95.19 299 HIS A CA 1
ATOM 2417 C C . HIS A 1 299 ? 28.008 12.000 -34.109 1.00 95.19 299 HIS A C 1
ATOM 2419 O O . HIS A 1 299 ? 28.332 11.481 -35.175 1.00 95.19 299 HIS A O 1
ATOM 2425 N N . GLU A 1 300 ? 27.403 13.193 -34.103 1.00 94.94 300 GLU A N 1
ATOM 2426 C CA . GLU A 1 300 ? 27.217 13.984 -35.327 1.00 94.94 300 GLU A CA 1
ATOM 2427 C C . GLU A 1 300 ? 28.542 14.459 -35.936 1.00 94.94 300 GLU A C 1
ATOM 2429 O O . GLU A 1 300 ? 28.687 14.409 -37.160 1.00 94.94 300 GLU A O 1
ATOM 2434 N N . GLN A 1 301 ? 29.505 14.881 -35.110 1.00 95.31 301 GLN A N 1
ATOM 2435 C CA . GLN A 1 301 ? 30.850 15.257 -35.557 1.00 95.31 301 GLN A CA 1
ATOM 2436 C C . GLN A 1 301 ? 31.587 14.068 -36.176 1.00 95.31 301 GLN A C 1
ATOM 2438 O O . GLN A 1 301 ? 32.061 14.188 -37.305 1.00 95.31 301 GLN A O 1
ATOM 2443 N N . GLU A 1 302 ? 31.585 12.908 -35.517 1.00 94.94 302 GLU A N 1
ATOM 2444 C CA . GLU A 1 302 ? 32.170 11.669 -36.050 1.00 94.94 302 GLU A CA 1
ATOM 2445 C C . GLU A 1 302 ? 31.558 11.307 -37.409 1.00 94.94 302 GLU A C 1
ATOM 2447 O O . GLU A 1 302 ? 32.278 11.087 -38.381 1.00 94.94 302 GLU A O 1
ATOM 2452 N N . ARG A 1 303 ? 30.225 11.383 -37.552 1.00 95.88 303 ARG A N 1
ATOM 2453 C CA . ARG A 1 303 ? 29.564 11.143 -38.849 1.00 95.88 303 ARG A CA 1
ATOM 2454 C C . ARG A 1 303 ? 29.922 12.164 -39.930 1.00 95.88 303 ARG A C 1
ATOM 2456 O O . ARG A 1 303 ? 29.797 11.863 -41.120 1.00 95.88 303 ARG A O 1
ATOM 2463 N N . MET A 1 304 ? 30.272 13.395 -39.568 1.00 94.69 304 MET A N 1
ATOM 2464 C CA . MET A 1 304 ? 30.749 14.400 -40.527 1.00 94.69 304 MET A CA 1
ATOM 2465 C C . MET A 1 304 ? 32.201 14.133 -40.933 1.00 94.69 304 MET A C 1
ATOM 2467 O O . MET A 1 304 ? 32.539 14.279 -42.108 1.00 94.69 304 MET A O 1
ATOM 2471 N N . GLU A 1 305 ? 33.045 13.709 -39.995 1.00 95.25 305 GLU A N 1
ATOM 2472 C CA . GLU A 1 305 ? 34.426 13.310 -40.271 1.00 95.25 305 GLU A CA 1
ATOM 2473 C C . GLU A 1 305 ? 34.499 12.055 -41.139 1.00 95.25 305 GLU A C 1
ATOM 2475 O O . GLU A 1 305 ? 35.240 12.043 -42.122 1.00 95.25 305 GLU A O 1
ATOM 2480 N N . ASP A 1 306 ? 33.677 11.045 -40.858 1.00 94.06 306 ASP A N 1
ATOM 2481 C CA . ASP A 1 306 ? 33.585 9.835 -41.676 1.00 94.06 306 ASP A CA 1
ATOM 2482 C C . ASP A 1 306 ? 33.136 10.151 -43.103 1.00 94.06 306 ASP A C 1
ATOM 2484 O O . ASP A 1 306 ? 33.703 9.627 -44.063 1.00 94.06 306 ASP A O 1
ATOM 2488 N N . ARG A 1 307 ? 32.175 11.073 -43.271 1.00 94.25 307 ARG A N 1
ATOM 2489 C CA . ARG A 1 307 ? 31.780 11.561 -44.601 1.00 94.25 307 ARG A CA 1
ATOM 2490 C C . ARG A 1 307 ? 32.949 12.212 -45.335 1.00 94.25 307 ARG A C 1
ATOM 2492 O O . ARG A 1 307 ? 33.185 11.869 -46.489 1.00 94.25 307 ARG A O 1
ATOM 2499 N N . ARG A 1 308 ? 33.726 13.068 -44.662 1.00 96.25 308 ARG A N 1
ATOM 2500 C CA . ARG A 1 308 ? 34.930 13.687 -45.244 1.00 96.25 308 ARG A CA 1
ATOM 2501 C C . ARG A 1 308 ? 35.990 12.657 -45.630 1.00 96.25 308 ARG A C 1
ATOM 2503 O O . ARG A 1 308 ? 36.547 12.750 -46.719 1.00 96.25 308 ARG A O 1
ATOM 2510 N N . ARG A 1 309 ? 36.261 11.667 -44.772 1.00 95.31 309 ARG A N 1
ATOM 2511 C CA . ARG A 1 309 ? 37.210 10.577 -45.068 1.00 95.31 309 ARG A CA 1
ATOM 2512 C C . ARG A 1 309 ? 36.753 9.760 -46.273 1.00 95.31 309 ARG A C 1
ATOM 2514 O O . ARG A 1 309 ? 37.564 9.455 -47.144 1.00 95.31 309 ARG A O 1
ATOM 2521 N N . ASN A 1 310 ? 35.460 9.451 -46.352 1.00 95.88 310 ASN A N 1
ATOM 2522 C CA . ASN A 1 310 ? 34.885 8.723 -47.477 1.00 95.88 310 ASN A CA 1
ATOM 2523 C C . ASN A 1 310 ? 34.946 9.533 -48.785 1.00 95.88 310 ASN A C 1
ATOM 2525 O O . ASN A 1 310 ? 35.319 8.991 -49.821 1.00 95.88 310 ASN A O 1
ATOM 2529 N N . GLU A 1 311 ? 34.644 10.833 -48.748 1.00 95.88 311 GLU A N 1
ATOM 2530 C CA . GLU A 1 311 ? 34.795 11.730 -49.904 1.00 95.88 311 GLU A CA 1
ATOM 2531 C C . GLU A 1 311 ? 36.253 11.799 -50.382 1.00 95.88 311 GLU A C 1
ATOM 2533 O O . GLU A 1 311 ? 36.515 11.634 -51.575 1.00 95.88 311 GLU A O 1
ATOM 2538 N N . GLN A 1 312 ? 37.209 11.961 -49.460 1.00 94.69 312 GLN A N 1
ATOM 2539 C CA . GLN A 1 312 ? 38.643 11.940 -49.773 1.00 94.69 312 GLN A CA 1
ATOM 2540 C C . GLN A 1 312 ? 39.066 10.607 -50.405 1.00 94.69 312 GLN A C 1
ATOM 2542 O O . GLN A 1 312 ? 39.764 10.598 -51.420 1.00 94.69 312 GLN A O 1
ATOM 2547 N N . PHE A 1 313 ? 38.608 9.481 -49.853 1.00 96.19 313 PHE A N 1
ATOM 2548 C CA . PHE A 1 313 ? 38.869 8.152 -50.405 1.00 96.19 313 PHE A CA 1
ATOM 2549 C C . PHE A 1 313 ? 38.316 8.007 -51.832 1.00 96.19 313 PHE A C 1
ATOM 2551 O O . PHE A 1 313 ? 39.041 7.592 -52.738 1.00 96.19 313 PHE A O 1
ATOM 2558 N N . MET A 1 314 ? 37.065 8.417 -52.064 1.00 94.38 314 MET A N 1
ATOM 2559 C CA . MET A 1 314 ? 36.439 8.383 -53.390 1.00 94.38 314 MET A CA 1
ATOM 2560 C C . MET A 1 314 ? 37.167 9.275 -54.403 1.00 94.38 314 MET A C 1
ATOM 2562 O O . MET A 1 314 ? 37.315 8.889 -55.565 1.00 94.38 314 MET A O 1
ATOM 2566 N N . GLN A 1 315 ? 37.670 10.438 -53.983 1.00 94.75 315 GLN A N 1
ATOM 2567 C CA . GLN A 1 315 ? 38.456 11.329 -54.838 1.00 94.75 315 GLN A CA 1
ATOM 2568 C C . GLN A 1 315 ? 39.791 10.692 -55.260 1.00 94.75 315 GLN A C 1
ATOM 2570 O O . GLN A 1 315 ? 40.150 10.734 -56.443 1.00 94.75 315 GLN A O 1
ATOM 2575 N N . VAL A 1 316 ? 40.504 10.051 -54.325 1.00 95.12 316 VAL A N 1
ATOM 2576 C CA . VAL A 1 316 ? 41.744 9.308 -54.616 1.00 95.12 316 VAL A CA 1
ATOM 2577 C C . VAL A 1 316 ? 41.467 8.147 -55.575 1.00 95.12 316 VAL A C 1
ATOM 2579 O O . VAL A 1 316 ? 42.165 8.006 -56.578 1.00 95.12 316 VAL A O 1
ATOM 2582 N N . MET A 1 317 ? 40.408 7.369 -55.331 1.00 94.12 317 MET A N 1
ATOM 2583 C CA . MET A 1 317 ? 40.009 6.258 -56.202 1.00 94.12 317 MET A CA 1
ATOM 2584 C C . MET A 1 317 ? 39.642 6.722 -57.613 1.00 94.12 317 MET A C 1
ATOM 2586 O O . MET A 1 317 ? 40.101 6.134 -58.590 1.00 94.12 317 MET A O 1
ATOM 2590 N N . THR A 1 318 ? 38.870 7.803 -57.738 1.00 93.69 318 THR A N 1
ATOM 2591 C CA . THR A 1 318 ? 38.496 8.378 -59.042 1.00 93.69 318 THR A CA 1
ATOM 2592 C C . THR A 1 318 ? 39.737 8.823 -59.820 1.00 93.69 318 THR A C 1
ATOM 2594 O O . THR A 1 318 ? 39.853 8.550 -61.015 1.00 93.69 318 THR A O 1
ATOM 2597 N N . THR A 1 319 ? 40.700 9.447 -59.135 1.00 93.56 319 THR A N 1
ATOM 2598 C CA . THR A 1 319 ? 41.973 9.879 -59.734 1.00 93.56 319 THR A CA 1
ATOM 2599 C C . THR A 1 319 ? 42.808 8.684 -60.201 1.00 93.56 319 THR A C 1
ATOM 2601 O O . THR A 1 319 ? 43.334 8.700 -61.313 1.00 93.56 319 THR A O 1
ATOM 2604 N N . LEU A 1 320 ? 42.894 7.620 -59.395 1.00 92.50 320 LEU A N 1
ATOM 2605 C CA . LEU A 1 320 ? 43.624 6.400 -59.749 1.00 92.50 320 LEU A CA 1
ATOM 2606 C C . LEU A 1 320 ? 42.998 5.690 -60.960 1.00 92.50 320 LEU A C 1
ATOM 2608 O O . LEU A 1 320 ? 43.710 5.302 -61.884 1.00 92.50 320 LEU A O 1
ATOM 2612 N N . VAL A 1 321 ? 41.667 5.563 -60.996 1.00 92.69 321 VAL A N 1
ATOM 2613 C CA . VAL A 1 321 ? 40.945 4.976 -62.139 1.00 92.69 321 VAL A CA 1
ATOM 2614 C C . VAL A 1 321 ? 41.180 5.793 -63.412 1.00 92.69 321 VAL A C 1
ATOM 2616 O O . VAL A 1 321 ? 41.449 5.210 -64.463 1.00 92.69 321 VAL A O 1
ATOM 2619 N N . ALA A 1 322 ? 41.156 7.127 -63.326 1.00 89.44 322 ALA A N 1
ATOM 2620 C CA . ALA A 1 322 ? 41.457 8.000 -64.460 1.00 89.44 322 ALA A CA 1
ATOM 2621 C C . ALA A 1 322 ? 42.895 7.812 -64.983 1.00 89.44 322 ALA A C 1
ATOM 2623 O O . ALA A 1 322 ? 43.101 7.747 -66.195 1.00 89.44 322 ALA A O 1
ATOM 2624 N N . GLN A 1 323 ? 43.883 7.658 -64.092 1.00 88.56 323 GLN A N 1
ATOM 2625 C CA . GLN A 1 323 ? 45.272 7.365 -64.476 1.00 88.56 323 GLN A CA 1
ATOM 2626 C C . GLN A 1 323 ? 45.410 6.004 -65.173 1.00 88.56 323 GLN A C 1
ATOM 2628 O O . GLN A 1 323 ? 46.106 5.899 -66.184 1.00 88.56 323 GLN A O 1
ATOM 2633 N N . ILE A 1 324 ? 44.726 4.969 -64.672 1.00 87.06 324 ILE A N 1
ATOM 2634 C CA . ILE A 1 324 ? 44.726 3.633 -65.288 1.00 87.06 324 ILE A CA 1
ATOM 2635 C C . ILE A 1 324 ? 44.085 3.683 -66.682 1.00 87.06 324 ILE A C 1
ATOM 2637 O O . ILE A 1 324 ? 44.646 3.128 -67.628 1.00 87.06 324 ILE A O 1
ATOM 2641 N N . ALA A 1 325 ? 42.951 4.376 -66.833 1.00 82.69 325 ALA A N 1
ATOM 2642 C CA . ALA A 1 325 ? 42.267 4.531 -68.118 1.00 82.69 325 ALA A CA 1
ATOM 2643 C C . ALA A 1 325 ? 43.136 5.273 -69.151 1.00 82.69 325 ALA A C 1
ATOM 2645 O O . ALA A 1 325 ? 43.286 4.803 -70.281 1.00 82.69 325 ALA A O 1
ATOM 2646 N N . ALA A 1 326 ? 43.783 6.374 -68.751 1.00 79.88 326 ALA A N 1
ATOM 2647 C CA . ALA A 1 326 ? 44.706 7.114 -69.612 1.00 79.88 326 ALA A CA 1
ATOM 2648 C C . ALA A 1 326 ? 45.921 6.261 -70.030 1.00 79.88 326 ALA A C 1
ATOM 2650 O O . ALA A 1 326 ? 46.300 6.243 -71.203 1.00 79.88 326 ALA A O 1
ATOM 2651 N N . GLY A 1 327 ? 46.486 5.483 -69.098 1.00 75.56 327 GLY A N 1
ATOM 2652 C CA . GLY A 1 327 ? 47.582 4.553 -69.382 1.00 75.56 327 GLY A CA 1
ATOM 2653 C C . GLY A 1 327 ? 47.194 3.402 -70.321 1.00 75.56 327 GLY A C 1
ATOM 2654 O O . GLY A 1 327 ? 48.021 2.947 -71.114 1.00 75.56 327 GLY A O 1
ATOM 2655 N N . GLN A 1 328 ? 45.937 2.944 -70.288 1.00 67.00 328 GLN A N 1
ATOM 2656 C CA . GLN A 1 328 ? 45.419 1.953 -71.239 1.00 67.00 328 GLN A CA 1
ATOM 2657 C C . GLN A 1 328 ? 45.224 2.546 -72.643 1.00 67.00 328 GLN A C 1
ATOM 2659 O O . GLN A 1 328 ? 45.603 1.905 -73.621 1.00 67.00 328 GLN A O 1
ATOM 2664 N N . GLN A 1 329 ? 44.728 3.782 -72.764 1.00 59.88 329 GLN A N 1
ATOM 2665 C CA . GLN A 1 329 ? 44.593 4.468 -74.060 1.00 59.88 329 GLN A CA 1
ATOM 2666 C C . GLN A 1 329 ? 45.942 4.704 -74.755 1.00 59.88 329 GLN A C 1
ATOM 2668 O O . GLN A 1 329 ? 46.047 4.510 -75.965 1.00 59.88 329 GLN A O 1
ATOM 2673 N N . GLN A 1 330 ? 46.996 5.030 -74.001 1.00 58.53 330 GLN A N 1
ATOM 2674 C CA . GLN A 1 330 ? 48.354 5.163 -74.546 1.00 58.53 330 GLN A CA 1
ATOM 2675 C C . GLN A 1 330 ? 48.960 3.833 -75.023 1.00 58.53 330 GLN A C 1
ATOM 2677 O O . GLN A 1 330 ? 49.761 3.836 -75.954 1.00 58.53 330 GLN A O 1
ATOM 2682 N N . ARG A 1 331 ? 48.566 2.694 -74.436 1.00 56.91 331 ARG A N 1
ATOM 2683 C CA . ARG A 1 331 ? 48.994 1.358 -74.894 1.00 56.91 331 ARG A CA 1
ATOM 2684 C C . ARG A 1 331 ? 48.228 0.855 -76.119 1.00 56.91 331 ARG A C 1
ATOM 2686 O O . ARG A 1 331 ? 48.784 0.074 -76.879 1.00 56.91 331 ARG A O 1
ATOM 2693 N N . VAL A 1 332 ? 46.984 1.287 -76.321 1.00 57.47 332 VAL A N 1
ATOM 2694 C CA . VAL A 1 332 ? 46.163 0.887 -77.481 1.00 57.47 332 VAL A CA 1
ATOM 2695 C C . VAL A 1 332 ? 46.498 1.707 -78.738 1.00 57.47 332 VAL A C 1
ATOM 2697 O O . VAL A 1 332 ? 46.316 1.210 -79.841 1.00 57.47 332 VAL A O 1
ATOM 2700 N N . GLY A 1 333 ? 47.049 2.920 -78.602 1.00 53.81 333 GLY A N 1
ATOM 2701 C CA . GLY A 1 333 ? 47.485 3.760 -79.731 1.00 53.81 333 GLY A CA 1
ATOM 2702 C C . GLY A 1 333 ? 48.892 3.477 -80.290 1.00 53.81 333 GLY A C 1
ATOM 2703 O O . GLY A 1 333 ? 49.357 4.242 -81.129 1.00 53.81 333 GLY A O 1
ATOM 2704 N N . LEU A 1 334 ? 49.582 2.436 -79.809 1.00 52.94 334 LEU A N 1
ATOM 2705 C CA . LEU A 1 334 ? 50.953 2.060 -80.206 1.00 52.94 334 LEU A CA 1
ATOM 2706 C C . LEU A 1 334 ? 51.055 0.650 -80.825 1.00 52.94 334 LEU A C 1
ATOM 2708 O O . LEU A 1 334 ? 52.149 0.089 -80.867 1.00 52.94 334 LEU A O 1
ATOM 2712 N N . ASN A 1 335 ? 49.941 0.093 -81.315 1.00 44.88 335 ASN A N 1
ATOM 2713 C CA . ASN A 1 335 ? 49.921 -1.118 -82.144 1.00 44.88 335 ASN A CA 1
ATOM 2714 C C . ASN A 1 335 ? 49.372 -0.821 -83.535 1.00 44.88 335 ASN A C 1
ATOM 2716 O O . ASN A 1 335 ? 48.310 -0.159 -83.604 1.00 44.88 335 ASN A O 1
#

InterPro domains:
  IPR004217 Tim10-like [PF02953] (15-70)
  IPR035427 Tim10-like domain superfamily [G3DSA:1.10.287.810] (7-85)
  IPR035427 Tim10-like domain superfamily [SSF144122] (22-71)
  IPR050673 Mitochondrial import inner membrane translocase subunit [PTHR13172] (9-126)

Foldseek 3Di:
DDPVVVVVVVVVVVVVVVVVVVVVLVVVLCVVLCVVQPDDPPDPDDDPRSVVSSVVSSVVSVVVVLVLLLLVLLLVLCLVCVVVALQVSQVVSCVVPPPDRDHSVRSVVVLVCLCPDDDDPPDPPSSVVSSVSSVVSVVVVVVVVVVVVVVVVVVVVVPDDDDDDDDDDDDDDDDDDDDDDDDDDDDDDPDDDDPDPDPDDPVNVVVVVPDDDDDDPVVVVVLVVLLVVQVPLNVLSVVVVVCVVVVHDDDPVSVVVSVVSSVVSVVVVVVVVVVVVVVVVVVVVVVVVVVVVVVVVVVVVVVVVVVVVVVVVVVVVVVVVVVVVVVVVVVVVPD

Secondary structure (DSSP, 8-state):
--HHHHHHHHHHHHHHHHHHHHHHHHHHHHHHHHHHH---TTSSS--HHHHHHHHHHHHHHHHHHHHHHHHHHHHHHHHHHTTT-HHHHHHHHHHHSTT----HHHHHHHHHHHHHPPP-TTS-HHHHHHHHHHHHHHHHHHHHHHHHHHHHHHHHTTS--S---------------------------------------HHHHHHHTT------HHHHHHHHHHHHH-TTTHHHHHHHHHHHHHT----HHHHHHHHHHHHHHHHHHHHHHHHHHHHHHHHHHHHHHHHHHHHHHHHHHHHHHHHHHHHHHHHHHHHHHHHHHHHHHHHHTT-

pLDDT: mean 73.73, std 22.65, range [21.69, 97.25]